Protein AF-0000000076363589 (afdb_homodimer)

Structure (mmCIF, N/CA/C/O backbone):
data_AF-0000000076363589-model_v1
#
loop_
_entity.id
_entity.type
_entity.pdbx_description
1 polymer 'Ig-like domain-containing protein'
#
loop_
_atom_site.group_PDB
_atom_site.id
_atom_site.type_symbol
_atom_site.label_atom_id
_atom_site.label_alt_id
_atom_site.label_comp_id
_atom_site.label_asym_id
_atom_site.label_entity_id
_atom_site.label_seq_id
_atom_site.pdbx_PDB_ins_code
_atom_site.Cartn_x
_atom_site.Cartn_y
_atom_site.Cartn_z
_atom_site.occupancy
_atom_site.B_iso_or_equiv
_atom_site.auth_seq_id
_atom_site.auth_comp_id
_atom_site.auth_asym_id
_atom_site.auth_atom_id
_atom_site.pdbx_PDB_model_num
ATOM 1 N N . MET A 1 1 ? 26.172 6.508 -44.344 1 27.98 1 MET A N 1
ATOM 2 C CA . MET A 1 1 ? 25.562 7.492 -43.469 1 27.98 1 MET A CA 1
ATOM 3 C C . MET A 1 1 ? 24.688 6.812 -42.438 1 27.98 1 MET A C 1
ATOM 5 O O . MET A 1 1 ? 23.641 6.242 -42.75 1 27.98 1 MET A O 1
ATOM 9 N N . THR A 1 2 ? 25.281 6.113 -41.375 1 30.86 2 THR A N 1
ATOM 10 C CA . THR A 1 2 ? 24.922 5.164 -40.344 1 30.86 2 THR A CA 1
ATOM 11 C C . THR A 1 2 ? 23.984 5.809 -39.312 1 30.86 2 THR A C 1
ATOM 13 O O . THR A 1 2 ? 24.344 6.801 -38.688 1 30.86 2 THR A O 1
ATOM 16 N N . ASN A 1 3 ? 22.656 5.848 -39.625 1 29.89 3 ASN A N 1
ATOM 17 C CA . ASN A 1 3 ? 21.609 6.398 -38.75 1 29.89 3 ASN A CA 1
ATOM 18 C C . ASN A 1 3 ? 21.656 5.785 -37.375 1 29.89 3 ASN A C 1
ATOM 20 O O . ASN A 1 3 ? 21.422 4.586 -37.219 1 29.89 3 ASN A O 1
ATOM 24 N N . LEU A 1 4 ? 22.516 6.312 -36.469 1 28.61 4 LEU A N 1
ATOM 25 C CA . LEU A 1 4 ? 22.641 6.043 -35.031 1 28.61 4 LEU A CA 1
ATOM 26 C C . LEU A 1 4 ? 21.297 6.188 -34.312 1 28.61 4 LEU A C 1
ATOM 28 O O . LEU A 1 4 ? 20.75 7.293 -34.25 1 28.61 4 LEU A O 1
ATOM 32 N N . LEU A 1 5 ? 20.375 5.246 -34.562 1 27 5 LEU A N 1
ATOM 33 C CA . LEU A 1 5 ? 19.125 5.168 -33.844 1 27 5 LEU A CA 1
ATOM 34 C C . LEU A 1 5 ? 19.344 5.305 -32.344 1 27 5 LEU A C 1
ATOM 36 O O . LEU A 1 5 ? 20.016 4.469 -31.719 1 27 5 LEU A O 1
ATOM 40 N N . LEU A 1 6 ? 19.469 6.543 -31.828 1 27.3 6 LEU A N 1
ATOM 41 C CA . LEU A 1 6 ? 19.453 6.93 -30.422 1 27.3 6 LEU A CA 1
ATOM 42 C C . LEU A 1 6 ? 18.266 6.309 -29.703 1 27.3 6 LEU A C 1
ATOM 44 O O . LEU A 1 6 ? 17.125 6.645 -29.984 1 27.3 6 LEU A O 1
ATOM 48 N N . PHE A 1 7 ? 18.281 5.02 -29.438 1 26.47 7 PHE A N 1
ATOM 49 C CA . PHE A 1 7 ? 17.344 4.352 -28.547 1 26.47 7 PHE A CA 1
ATOM 50 C C . PHE A 1 7 ? 17.188 5.137 -27.25 1 26.47 7 PHE A C 1
ATOM 52 O O . PHE A 1 7 ? 18.094 5.141 -26.406 1 26.47 7 PHE A O 1
ATOM 59 N N . LEU A 1 8 ? 16.562 6.301 -27.266 1 23.86 8 LEU A N 1
ATOM 60 C CA . LEU A 1 8 ? 16.172 7.016 -26.062 1 23.86 8 LEU A CA 1
ATOM 61 C C . LEU A 1 8 ? 15.344 6.125 -25.141 1 23.86 8 LEU A C 1
ATOM 63 O O . LEU A 1 8 ? 14.242 5.715 -25.516 1 23.86 8 LEU A O 1
ATOM 67 N N . VAL A 1 9 ? 16.016 5.188 -24.484 1 28.61 9 VAL A N 1
ATOM 68 C CA . VAL A 1 9 ? 15.43 4.461 -23.359 1 28.61 9 VAL A CA 1
ATOM 69 C C . VAL A 1 9 ? 14.711 5.438 -22.438 1 28.61 9 VAL A C 1
ATOM 71 O O . VAL A 1 9 ? 15.344 6.309 -21.828 1 28.61 9 VAL A O 1
ATOM 74 N N . LEU A 1 10 ? 13.562 5.902 -22.844 1 27.19 10 LEU A N 1
ATOM 75 C CA . LEU A 1 10 ? 12.656 6.594 -21.922 1 27.19 10 LEU A CA 1
ATOM 76 C C . LEU A 1 10 ? 12.516 5.82 -20.609 1 27.19 10 LEU A C 1
ATOM 78 O O . LEU A 1 10 ? 11.938 4.734 -20.594 1 27.19 10 LEU A O 1
ATOM 82 N N . GLU A 1 11 ? 13.555 5.781 -19.797 1 32.75 11 GLU A N 1
ATOM 83 C CA . GLU A 1 11 ? 13.383 5.48 -18.375 1 32.75 11 GLU A CA 1
ATOM 84 C C . GLU A 1 11 ? 12.102 6.098 -17.828 1 32.75 11 GLU A C 1
ATOM 86 O O . GLU A 1 11 ? 12.039 7.309 -17.594 1 32.75 11 GLU A O 1
ATOM 91 N N . GLY A 1 12 ? 11.031 5.887 -18.453 1 31.19 12 GLY A N 1
ATOM 92 C CA . GLY A 1 12 ? 9.805 6.375 -17.828 1 31.19 12 GLY A CA 1
ATOM 93 C C . GLY A 1 12 ? 9.812 6.242 -16.312 1 31.19 12 GLY A C 1
ATOM 94 O O . GLY A 1 12 ? 10.125 5.176 -15.781 1 31.19 12 GLY A O 1
ATOM 95 N N . LEU A 1 13 ? 10.023 7.301 -15.523 1 31.73 13 LEU A N 1
ATOM 96 C CA . LEU A 1 13 ? 9.93 7.785 -14.148 1 31.73 13 LEU A CA 1
ATOM 97 C C . LEU A 1 13 ? 8.719 7.176 -13.445 1 31.73 13 LEU A C 1
ATOM 99 O O . LEU A 1 13 ? 8.508 7.418 -12.25 1 31.73 13 LEU A O 1
ATOM 103 N N . LEU A 1 14 ? 7.641 6.953 -14.141 1 33.62 14 LEU A N 1
ATOM 104 C CA . LEU A 1 14 ? 6.453 6.785 -13.312 1 33.62 14 LEU A CA 1
ATOM 105 C C . LEU A 1 14 ? 6.637 5.629 -12.328 1 33.62 14 LEU A C 1
ATOM 107 O O . LEU A 1 14 ? 5.695 5.258 -11.625 1 33.62 14 LEU A O 1
ATOM 111 N N . LEU A 1 15 ? 7.41 4.609 -12.773 1 38.38 15 LEU A N 1
ATOM 112 C CA . LEU A 1 15 ? 7.238 3.441 -11.922 1 38.38 15 LEU A CA 1
ATOM 113 C C . LEU A 1 15 ? 7.723 3.727 -10.5 1 38.38 15 LEU A C 1
ATOM 115 O O . LEU A 1 15 ? 8.875 3.436 -10.164 1 38.38 15 LEU A O 1
ATOM 119 N N . GLY A 1 16 ? 7.875 4.898 -10.156 1 40.22 16 GLY A N 1
ATOM 120 C CA . GLY A 1 16 ? 8.391 5.371 -8.883 1 40.22 16 GLY A CA 1
ATOM 121 C C . GLY A 1 16 ? 7.969 4.508 -7.707 1 40.22 16 GLY A C 1
ATOM 122 O O . GLY A 1 16 ? 8.695 4.402 -6.719 1 40.22 16 GLY A O 1
ATOM 123 N N . VAL A 1 17 ? 6.652 4.438 -7.504 1 43.72 17 VAL A N 1
ATOM 124 C CA . VAL A 1 17 ? 6.238 4.098 -6.145 1 43.72 17 VAL A CA 1
ATOM 125 C C . VAL A 1 17 ? 6.82 2.74 -5.754 1 43.72 17 VAL A C 1
ATOM 127 O O . VAL A 1 17 ? 7.176 2.523 -4.594 1 43.72 17 VAL A O 1
ATOM 130 N N . TRP A 1 18 ? 6.668 1.76 -6.668 1 45.75 18 TRP A N 1
ATOM 131 C CA . TRP A 1 18 ? 7.016 0.442 -6.145 1 45.75 18 TRP A CA 1
ATOM 132 C C . TRP A 1 18 ? 8.531 0.267 -6.074 1 45.75 18 TRP A C 1
ATOM 134 O O . TRP A 1 18 ? 9.133 -0.324 -6.973 1 45.75 18 TRP A O 1
ATOM 144 N N . ASN A 1 19 ? 9.258 1.376 -5.945 1 48.28 19 ASN A N 1
ATOM 145 C CA . ASN A 1 19 ? 10.711 1.211 -5.859 1 48.28 19 ASN A CA 1
ATOM 146 C C . ASN A 1 19 ? 11.102 0.369 -4.648 1 48.28 19 ASN A C 1
ATOM 148 O O . ASN A 1 19 ? 11.906 0.805 -3.82 1 48.28 19 ASN A O 1
ATOM 152 N N . SER A 1 20 ? 10.219 -0.489 -4.133 1 52.62 20 SER A N 1
ATOM 153 C CA . SER A 1 20 ? 10.711 -1.22 -2.969 1 52.62 20 SER A CA 1
ATOM 154 C C . SER A 1 20 ? 11.727 -2.283 -3.371 1 52.62 20 SER A C 1
ATOM 156 O O . SER A 1 20 ? 11.562 -2.949 -4.395 1 52.62 20 SER A O 1
ATOM 158 N N . VAL A 1 21 ? 12.984 -2.055 -3.057 1 57.34 21 VAL A N 1
ATOM 159 C CA . VAL A 1 21 ? 13.953 -3.145 -3.047 1 57.34 21 VAL A CA 1
ATOM 160 C C . VAL A 1 21 ? 13.328 -4.391 -2.428 1 57.34 21 VAL A C 1
ATOM 162 O O . VAL A 1 21 ? 12.977 -4.395 -1.246 1 57.34 21 VAL A O 1
ATOM 165 N N . ALA A 1 22 ? 13.031 -5.332 -3.328 1 66.31 22 ALA A N 1
ATOM 166 C CA . ALA A 1 22 ? 12.492 -6.609 -2.861 1 66.31 22 ALA A CA 1
ATOM 167 C C . ALA A 1 22 ? 13.523 -7.359 -2.021 1 66.31 22 ALA A C 1
ATOM 169 O O . ALA A 1 22 ? 14.719 -7.312 -2.305 1 66.31 22 ALA A O 1
ATOM 170 N N . GLN A 1 23 ? 13.07 -7.996 -1.011 1 73.5 23 GLN A N 1
ATOM 171 C CA . GLN A 1 23 ? 13.922 -8.797 -0.133 1 73.5 23 GLN A CA 1
ATOM 172 C C . GLN A 1 23 ? 14.344 -10.094 -0.812 1 73.5 23 GLN A C 1
ATOM 174 O O . GLN A 1 23 ? 15.375 -10.68 -0.459 1 73.5 23 GLN A O 1
ATOM 179 N N . SER A 1 24 ? 13.555 -10.648 -1.7 1 79.06 24 SER A N 1
ATOM 180 C CA . SER A 1 24 ? 13.906 -11.883 -2.396 1 79.06 24 SER A CA 1
ATOM 181 C C . SER A 1 24 ? 13.367 -11.883 -3.822 1 79.06 24 SER A C 1
ATOM 183 O O . SER A 1 24 ? 12.383 -11.203 -4.121 1 79.06 24 SER A O 1
ATOM 185 N N . GLU A 1 25 ? 14.18 -12.633 -4.652 1 85.62 25 GLU A N 1
ATOM 186 C CA . GLU A 1 25 ? 13.781 -12.781 -6.051 1 85.62 25 GLU A CA 1
ATOM 187 C C . GLU A 1 25 ? 13.852 -14.242 -6.488 1 85.62 25 GLU A C 1
ATOM 189 O O . GLU A 1 25 ? 14.781 -14.961 -6.121 1 85.62 25 GLU A O 1
ATOM 194 N N . THR A 1 26 ? 12.844 -14.742 -7.082 1 91.94 26 THR A N 1
ATOM 195 C CA . THR A 1 26 ? 12.812 -16.078 -7.66 1 91.94 26 THR A CA 1
ATOM 196 C C . THR A 1 26 ? 12.297 -16.047 -9.094 1 91.94 26 THR A C 1
ATOM 198 O O . THR A 1 26 ? 11.82 -15 -9.562 1 91.94 26 THR A O 1
ATOM 201 N N . SER A 1 27 ? 12.57 -17.078 -9.875 1 95.25 27 SER A N 1
ATOM 202 C CA . SER A 1 27 ? 12.062 -17.219 -11.234 1 95.25 27 SER A CA 1
ATOM 203 C C . SER A 1 27 ? 11.492 -18.609 -11.469 1 95.25 27 SER A C 1
ATOM 205 O O . SER A 1 27 ? 12.023 -19.594 -10.953 1 95.25 27 SER A O 1
ATOM 207 N N . VAL A 1 28 ? 10.422 -18.688 -12.203 1 96.56 28 VAL A N 1
ATOM 208 C CA . VAL A 1 28 ? 9.758 -19.938 -12.531 1 96.56 28 VAL A CA 1
ATOM 209 C C . VAL A 1 28 ? 9.359 -19.938 -14.008 1 96.56 28 VAL A C 1
ATOM 211 O O . VAL A 1 28 ? 8.914 -18.922 -14.531 1 96.56 28 VAL A O 1
ATOM 214 N N . THR A 1 29 ? 9.555 -21 -14.727 1 96.44 29 THR A N 1
ATOM 215 C CA . THR A 1 29 ? 9.102 -21.188 -16.094 1 96.44 29 THR A CA 1
ATOM 216 C C . THR A 1 29 ? 8.039 -22.281 -16.172 1 96.44 29 THR A C 1
ATOM 218 O O . THR A 1 29 ? 8.211 -23.359 -15.625 1 96.44 29 THR A O 1
ATOM 221 N N . MET A 1 30 ? 6.949 -21.953 -16.859 1 96.81 30 MET A N 1
ATOM 222 C CA . MET A 1 30 ? 5.824 -22.875 -16.969 1 96.81 30 MET A CA 1
ATOM 223 C C . MET A 1 30 ? 5.309 -22.922 -18.406 1 96.81 30 MET A C 1
ATOM 225 O O . MET A 1 30 ? 5.68 -22.094 -19.234 1 96.81 30 MET A O 1
ATOM 229 N N . THR A 1 31 ? 4.41 -23.938 -18.656 1 95.5 31 THR A N 1
ATOM 230 C CA . THR A 1 31 ? 3.77 -24.078 -19.969 1 95.5 31 THR A CA 1
ATOM 231 C C . THR A 1 31 ? 2.332 -23.562 -19.922 1 95.5 31 THR A C 1
ATOM 233 O O . THR A 1 31 ? 1.629 -23.766 -18.922 1 95.5 31 THR A O 1
ATOM 236 N N . GLU A 1 32 ? 1.925 -22.969 -21.062 1 95.44 32 GLU A N 1
ATOM 237 C CA . GLU A 1 32 ? 0.545 -22.5 -21.172 1 95.44 32 GLU A CA 1
ATOM 238 C C . GLU A 1 32 ? -0.44 -23.625 -20.828 1 95.44 32 GLU A C 1
ATOM 240 O O . GLU A 1 32 ? -0.176 -24.797 -21.109 1 95.44 32 GLU A O 1
ATOM 245 N N . GLY A 1 33 ? -1.565 -23.234 -20.219 1 96 33 GLY A N 1
ATOM 246 C CA . GLY A 1 33 ? -2.604 -24.188 -19.875 1 96 33 GLY A CA 1
ATOM 247 C C . GLY A 1 33 ? -2.389 -24.844 -18.516 1 96 33 GLY A C 1
ATOM 248 O O . GLY A 1 33 ? -3.311 -25.438 -17.953 1 96 33 GLY A O 1
ATOM 249 N N . GLY A 1 34 ? -1.241 -24.766 -17.938 1 96.25 34 GLY A N 1
ATOM 250 C CA . GLY A 1 34 ? -0.921 -25.344 -16.641 1 96.25 34 GLY A CA 1
ATOM 251 C C . GLY A 1 34 ? -1.367 -24.484 -15.477 1 96.25 34 GLY A C 1
ATOM 252 O O . GLY A 1 34 ? -2.254 -23.641 -15.625 1 96.25 34 GLY A O 1
ATOM 253 N N . GLU A 1 35 ? -0.8 -24.875 -14.281 1 98.12 35 GLU A N 1
ATOM 254 C CA . GLU A 1 35 ? -1.062 -24.156 -13.039 1 98.12 35 GLU A CA 1
ATOM 255 C C . GLU A 1 35 ? 0.231 -23.891 -12.281 1 98.12 35 GLU A C 1
ATOM 257 O O . GLU A 1 35 ? 1.129 -24.719 -12.242 1 98.12 35 GLU A O 1
ATOM 262 N N . VAL A 1 36 ? 0.325 -22.734 -11.703 1 98.31 36 VAL A N 1
ATOM 263 C CA . VAL A 1 36 ? 1.507 -22.391 -10.922 1 98.31 36 VAL A CA 1
ATOM 264 C C . VAL A 1 36 ? 1.082 -21.812 -9.57 1 98.31 36 VAL A C 1
ATOM 266 O O . VAL A 1 36 ? 0.013 -21.203 -9.461 1 98.31 36 VAL A O 1
ATOM 269 N N . THR A 1 37 ? 1.873 -22.078 -8.547 1 98.31 37 THR A N 1
ATOM 270 C CA . THR A 1 37 ? 1.735 -21.438 -7.242 1 98.31 37 THR A CA 1
ATOM 271 C C . THR A 1 37 ? 3.004 -20.672 -6.887 1 98.31 37 THR A C 1
ATOM 273 O O . THR A 1 37 ? 4.09 -21.25 -6.824 1 98.31 37 THR A O 1
ATOM 276 N N . LEU A 1 38 ? 2.842 -19.359 -6.703 1 97.75 38 LEU A N 1
ATOM 277 C CA . LEU A 1 38 ? 3.932 -18.484 -6.277 1 97.75 38 LEU A CA 1
ATOM 278 C C . LEU A 1 38 ? 3.914 -18.281 -4.766 1 97.75 38 LEU A C 1
ATOM 280 O O . LEU A 1 38 ? 2.846 -18.125 -4.172 1 97.75 38 LEU A O 1
ATOM 284 N N . HIS A 1 39 ? 5.102 -18.266 -4.176 1 96.19 39 HIS A N 1
ATOM 285 C CA . HIS A 1 39 ? 5.207 -18.188 -2.725 1 96.19 39 HIS A CA 1
ATOM 286 C C . HIS A 1 39 ? 5.867 -16.875 -2.295 1 96.19 39 HIS A C 1
ATOM 288 O O . HIS A 1 39 ? 6.797 -16.406 -2.955 1 96.19 39 HIS A O 1
ATOM 294 N N . SER A 1 40 ? 5.398 -16.375 -1.221 1 95.12 40 SER A N 1
ATOM 295 C CA . SER A 1 40 ? 5.945 -15.172 -0.599 1 95.12 40 SER A CA 1
ATOM 296 C C . SER A 1 40 ? 6.074 -15.336 0.911 1 95.12 40 SER A C 1
ATOM 298 O O . SER A 1 40 ? 5.078 -15.531 1.607 1 95.12 40 SER A O 1
ATOM 300 N N . ASN A 1 41 ? 7.312 -15.258 1.337 1 92.94 41 ASN A N 1
ATOM 301 C CA . ASN A 1 41 ? 7.582 -15.211 2.77 1 92.94 41 ASN A CA 1
ATOM 302 C C . ASN A 1 41 ? 7.961 -13.805 3.223 1 92.94 41 ASN A C 1
ATOM 304 O O . ASN A 1 41 ? 8.664 -13.086 2.514 1 92.94 41 ASN A O 1
ATOM 308 N N . TYR A 1 42 ? 7.477 -13.461 4.395 1 89.94 42 TYR A N 1
ATOM 309 C CA . TYR A 1 42 ? 7.723 -12.109 4.883 1 89.94 42 TYR A CA 1
ATOM 310 C C . TYR A 1 42 ? 7.945 -12.109 6.391 1 89.94 42 TYR A C 1
ATOM 312 O O . TYR A 1 42 ? 7.727 -13.125 7.059 1 89.94 42 TYR A O 1
ATOM 320 N N . SER A 1 43 ? 8.469 -10.977 6.844 1 88.5 43 SER A N 1
ATOM 321 C CA . SER A 1 43 ? 8.641 -10.734 8.273 1 88.5 43 SER A CA 1
ATOM 322 C C . SER A 1 43 ? 7.988 -9.414 8.688 1 88.5 43 SER A C 1
ATOM 324 O O . SER A 1 43 ? 8.094 -8.414 7.98 1 88.5 43 SER A O 1
ATOM 326 N N . THR A 1 44 ? 7.18 -9.508 9.781 1 87.19 44 THR A N 1
ATOM 327 C CA . THR A 1 44 ? 6.559 -8.289 10.281 1 87.19 44 THR A CA 1
ATOM 328 C C . THR A 1 44 ? 6.254 -8.414 11.773 1 87.19 44 THR A C 1
ATOM 330 O O . THR A 1 44 ? 6.039 -9.516 12.281 1 87.19 44 THR A O 1
ATOM 333 N N . SER A 1 45 ? 6.312 -7.273 12.438 1 86.19 45 SER A N 1
ATOM 334 C CA . SER A 1 45 ? 5.883 -7.203 13.828 1 86.19 45 SER A CA 1
ATOM 335 C C . SER A 1 45 ? 4.453 -6.684 13.945 1 86.19 45 SER A C 1
ATOM 337 O O . SER A 1 45 ? 3.906 -6.59 15.047 1 86.19 45 SER A O 1
ATOM 339 N N . LEU A 1 46 ? 3.826 -6.41 12.844 1 84.81 46 LEU A N 1
ATOM 340 C CA . LEU A 1 46 ? 2.479 -5.855 12.82 1 84.81 46 LEU A CA 1
ATOM 341 C C . LEU A 1 46 ? 1.438 -6.941 13.062 1 84.81 46 LEU A C 1
ATOM 343 O O . LEU A 1 46 ? 1.577 -8.062 12.57 1 84.81 46 LEU A O 1
ATOM 347 N N . SER A 1 47 ? 0.415 -6.551 13.805 1 85.81 47 SER A N 1
ATOM 348 C CA . SER A 1 47 ? -0.655 -7.5 14.094 1 85.81 47 SER A CA 1
ATOM 349 C C . SER A 1 47 ? -1.733 -7.461 13.016 1 85.81 47 SER A C 1
ATOM 351 O O . SER A 1 47 ? -2.463 -8.438 12.82 1 85.81 47 SER A O 1
ATOM 353 N N . SER A 1 48 ? -1.855 -6.336 12.414 1 90.06 48 SER A N 1
ATOM 354 C CA . SER A 1 48 ? -2.842 -6.16 11.359 1 90.06 48 SER A CA 1
ATOM 355 C C . SER A 1 48 ? -2.191 -5.637 10.078 1 90.06 48 SER A C 1
ATOM 357 O O . SER A 1 48 ? -1.538 -4.594 10.094 1 90.06 48 SER A O 1
ATOM 359 N N . TYR A 1 49 ? -2.354 -6.379 9.031 1 92.12 49 TYR A N 1
ATOM 360 C CA . TYR A 1 49 ? -1.765 -6.023 7.742 1 92.12 49 TYR A CA 1
ATOM 361 C C . TYR A 1 49 ? -2.467 -6.754 6.602 1 92.12 49 TYR A C 1
ATOM 363 O O . TYR A 1 49 ? -3.277 -7.652 6.836 1 92.12 49 TYR A O 1
ATOM 371 N N . CYS A 1 50 ? -2.158 -6.246 5.434 1 94.12 50 CYS A N 1
ATOM 372 C CA . CYS A 1 50 ? -2.635 -6.902 4.219 1 94.12 50 CYS A CA 1
ATOM 373 C C . CYS A 1 50 ? -1.47 -7.285 3.314 1 94.12 50 CYS A C 1
ATOM 375 O O . CYS A 1 50 ? -0.488 -6.547 3.213 1 94.12 50 CYS A O 1
ATOM 377 N N . LEU A 1 51 ? -1.683 -8.43 2.689 1 94.75 51 LEU A N 1
ATOM 378 C CA . LEU A 1 51 ? -0.761 -8.797 1.62 1 94.75 51 LEU A CA 1
ATOM 379 C C . LEU A 1 51 ? -1.39 -8.555 0.252 1 94.75 51 LEU A C 1
ATOM 381 O O . LEU A 1 51 ? -2.553 -8.891 0.028 1 94.75 51 LEU A O 1
ATOM 385 N N . ASN A 1 52 ? -0.596 -7.934 -0.594 1 94.88 52 ASN A N 1
ATOM 386 C CA . ASN A 1 52 ? -1.034 -7.586 -1.942 1 94.88 52 ASN A CA 1
ATOM 387 C C . ASN A 1 52 ? -0.161 -8.25 -3.002 1 94.88 52 ASN A C 1
ATOM 389 O O . ASN A 1 52 ? 1.065 -8.266 -2.883 1 94.88 52 ASN A O 1
ATOM 393 N N . TRP A 1 53 ? -0.861 -8.734 -4.051 1 96.88 53 TRP A N 1
ATOM 394 C CA . TRP A 1 53 ? -0.157 -9.242 -5.227 1 96.88 53 TRP A CA 1
ATOM 395 C C . TRP A 1 53 ? -0.377 -8.328 -6.43 1 96.88 53 TRP A C 1
ATOM 397 O O . TRP A 1 53 ? -1.503 -7.902 -6.691 1 96.88 53 TRP A O 1
ATOM 407 N N . TYR A 1 54 ? 0.739 -8.102 -7.082 1 96.12 54 TYR A N 1
ATOM 408 C CA . TYR A 1 54 ? 0.758 -7.316 -8.312 1 96.12 54 TYR A CA 1
ATOM 409 C C . TYR A 1 54 ? 1.503 -8.062 -9.414 1 96.12 54 TYR A C 1
ATOM 411 O O . TYR A 1 54 ? 2.322 -8.938 -9.141 1 96.12 54 TYR A O 1
ATOM 419 N N . ARG A 1 55 ? 1.179 -7.645 -10.602 1 96.81 55 ARG A N 1
ATOM 420 C CA . ARG A 1 55 ? 2.008 -8.102 -11.711 1 96.81 55 ARG A CA 1
ATOM 421 C C . ARG A 1 55 ? 2.445 -6.93 -12.586 1 96.81 55 ARG A C 1
ATOM 423 O O . ARG A 1 55 ? 1.711 -5.953 -12.734 1 96.81 55 ARG A O 1
ATOM 430 N N . GLN A 1 56 ? 3.643 -7.176 -13.078 1 93.44 56 GLN A N 1
ATOM 431 C CA . GLN A 1 56 ? 4.234 -6.148 -13.922 1 93.44 56 GLN A CA 1
ATOM 432 C C . GLN A 1 56 ? 4.734 -6.742 -15.242 1 93.44 56 GLN A C 1
ATOM 434 O O . GLN A 1 56 ? 5.734 -7.461 -15.258 1 93.44 56 GLN A O 1
ATOM 439 N N . ARG A 1 57 ? 3.971 -6.316 -16.266 1 94.31 57 ARG A N 1
ATOM 440 C CA . ARG A 1 57 ? 4.426 -6.68 -17.609 1 94.31 57 ARG A CA 1
ATOM 441 C C . ARG A 1 57 ? 5.445 -5.676 -18.125 1 94.31 57 ARG A C 1
ATOM 443 O O . ARG A 1 57 ? 5.504 -4.539 -17.656 1 94.31 57 ARG A O 1
ATOM 450 N N . PRO A 1 58 ? 6.23 -6.164 -19.109 1 89.94 58 PRO A N 1
ATOM 451 C CA . PRO A 1 58 ? 7.254 -5.254 -19.641 1 89.94 58 PRO A CA 1
ATOM 452 C C . PRO A 1 58 ? 6.664 -3.941 -20.156 1 89.94 58 PRO A C 1
ATOM 454 O O . PRO A 1 58 ? 5.672 -3.949 -20.875 1 89.94 58 PRO A O 1
ATOM 457 N N . GLU A 1 59 ? 7.23 -2.805 -19.625 1 88.06 59 GLU A N 1
ATOM 458 C CA . GLU A 1 59 ? 6.926 -1.453 -20.094 1 88.06 59 GLU A CA 1
ATOM 459 C C . GLU A 1 59 ? 5.527 -1.023 -19.656 1 88.06 59 GLU A C 1
ATOM 461 O O . GLU A 1 59 ? 4.922 -0.151 -20.281 1 88.06 59 GLU A O 1
ATOM 466 N N . LYS A 1 60 ? 4.941 -1.672 -18.719 1 89.06 60 LYS A N 1
ATOM 467 C CA . LYS A 1 60 ? 3.639 -1.303 -18.172 1 89.06 60 LYS A CA 1
ATOM 468 C C . LYS A 1 60 ? 3.729 -1.016 -16.672 1 89.06 60 LYS A C 1
ATOM 470 O O . LYS A 1 60 ? 4.723 -1.354 -16.031 1 89.06 60 LYS A O 1
ATOM 475 N N . GLN A 1 61 ? 2.754 -0.279 -16.25 1 86.56 61 GLN A N 1
ATOM 476 C CA . GLN A 1 61 ? 2.656 -0.062 -14.812 1 86.56 61 GLN A CA 1
ATOM 477 C C . GLN A 1 61 ? 2.223 -1.336 -14.094 1 86.56 61 GLN A C 1
ATOM 479 O O . GLN A 1 61 ? 1.54 -2.182 -14.672 1 86.56 61 GLN A O 1
ATOM 484 N N . PRO A 1 62 ? 2.641 -1.418 -12.844 1 90.31 62 PRO A N 1
ATOM 485 C CA . PRO A 1 62 ? 2.162 -2.568 -12.078 1 90.31 62 PRO A CA 1
ATOM 486 C C . PRO A 1 62 ? 0.639 -2.652 -12.023 1 90.31 62 PRO A C 1
ATOM 488 O O . PRO A 1 62 ? -0.037 -1.626 -11.93 1 90.31 62 PRO A O 1
ATOM 491 N N . GLU A 1 63 ? 0.212 -3.838 -12.164 1 94 63 GLU A N 1
ATOM 492 C CA . GLU A 1 63 ? -1.222 -4.105 -12.109 1 94 63 GLU A CA 1
ATOM 493 C C . GLU A 1 63 ? -1.594 -4.844 -10.828 1 94 63 GLU A C 1
ATOM 495 O O . GLU A 1 63 ? -1.004 -5.879 -10.508 1 94 63 GLU A O 1
ATOM 500 N N . TYR A 1 64 ? -2.541 -4.242 -10.156 1 93.06 64 TYR A N 1
ATOM 501 C CA . TYR A 1 64 ? -3.082 -4.875 -8.961 1 93.06 64 TYR A CA 1
ATOM 502 C C . TYR A 1 64 ? -3.857 -6.137 -9.312 1 93.06 64 TYR A C 1
ATOM 504 O O . TYR A 1 64 ? -4.672 -6.133 -10.234 1 93.06 64 TYR A O 1
ATOM 512 N N . ILE A 1 65 ? -3.572 -7.211 -8.555 1 97.56 65 ILE A N 1
ATOM 513 C CA . ILE A 1 65 ? -4.27 -8.469 -8.773 1 97.56 65 ILE A CA 1
ATOM 514 C C . ILE A 1 65 ? -5.285 -8.703 -7.656 1 97.56 65 ILE A C 1
ATOM 516 O O . ILE A 1 65 ? -6.496 -8.648 -7.887 1 97.56 65 ILE A O 1
ATOM 520 N N . LEU A 1 66 ? -4.773 -8.906 -6.438 1 97.25 66 LEU A N 1
ATOM 521 C CA . LEU A 1 66 ? -5.633 -9.195 -5.293 1 97.25 66 LEU A CA 1
ATOM 522 C C . LEU A 1 66 ? -4.941 -8.828 -3.984 1 97.25 66 LEU A C 1
ATOM 524 O O . LEU A 1 66 ? -3.74 -8.547 -3.969 1 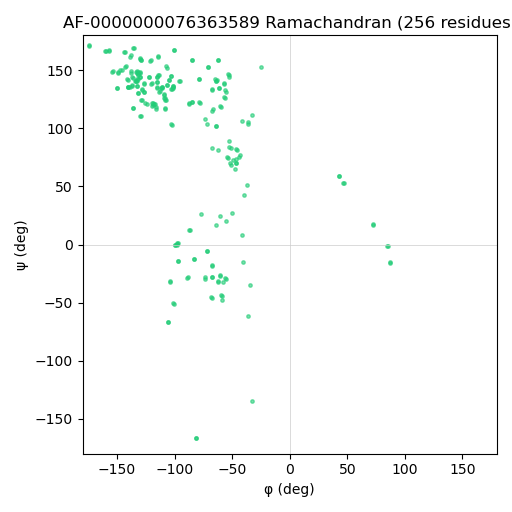97.25 66 LEU A O 1
ATOM 528 N N . GLN A 1 67 ? -5.738 -8.82 -2.969 1 95.44 67 GLN A N 1
ATOM 529 C CA . GLN A 1 67 ? -5.273 -8.531 -1.615 1 95.44 67 GLN A CA 1
ATOM 530 C C . GLN A 1 67 ? -5.977 -9.422 -0.593 1 95.44 67 GLN A C 1
ATOM 532 O O . GLN A 1 67 ? -7.156 -9.742 -0.748 1 95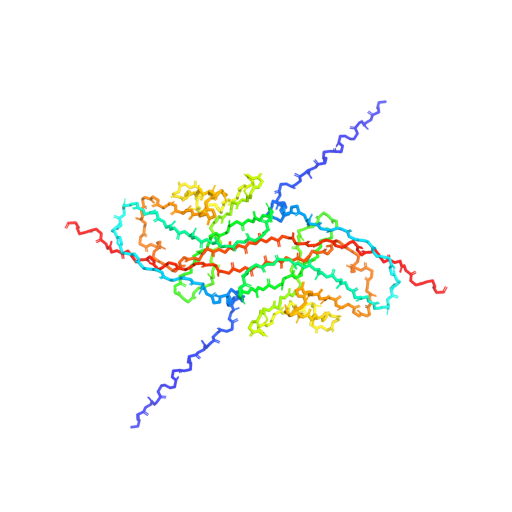.44 67 GLN A O 1
ATOM 537 N N . ARG A 1 68 ? -5.27 -9.844 0.398 1 95.56 68 ARG A N 1
ATOM 538 C CA . ARG A 1 68 ? -5.805 -10.539 1.563 1 95.56 68 ARG A CA 1
ATOM 539 C C . ARG A 1 68 ? -5.25 -9.953 2.855 1 95.56 68 ARG A C 1
ATOM 541 O O . ARG A 1 68 ? -4.047 -9.711 2.969 1 95.56 68 ARG A O 1
ATOM 548 N N . CYS A 1 69 ? -6.156 -9.766 3.846 1 93.94 69 CYS A N 1
ATOM 549 C CA . CYS A 1 69 ? -5.746 -9.148 5.102 1 93.94 69 CYS A CA 1
ATOM 550 C C . CYS A 1 69 ? -5.859 -10.133 6.258 1 93.94 69 CYS A C 1
ATOM 552 O O . CYS A 1 69 ? -6.516 -11.172 6.137 1 93.94 69 CYS A O 1
ATOM 554 N N . THR A 1 70 ? -5.148 -9.773 7.352 1 92.75 70 THR A N 1
ATOM 555 C CA . THR A 1 70 ? -5.156 -10.617 8.547 1 92.75 70 THR A CA 1
ATOM 556 C C . THR A 1 70 ? -6.566 -10.75 9.109 1 92.75 70 THR A C 1
ATOM 558 O O . THR A 1 70 ? -6.891 -11.742 9.758 1 92.75 70 THR A O 1
ATOM 561 N N . ASN A 1 71 ? -7.445 -9.734 8.852 1 87.5 71 ASN A N 1
ATOM 562 C CA . ASN A 1 71 ? -8.82 -9.789 9.344 1 87.5 71 ASN A CA 1
ATOM 563 C C . ASN A 1 71 ? -9.734 -10.516 8.367 1 87.5 71 ASN A C 1
ATOM 565 O O . ASN A 1 71 ? -10.945 -10.281 8.352 1 87.5 71 ASN A O 1
ATOM 569 N N . THR A 1 72 ? -9.312 -11.188 7.398 1 85.06 72 THR A N 1
ATOM 570 C CA . THR A 1 72 ? -10 -12.062 6.457 1 85.06 72 THR A CA 1
ATOM 571 C C . THR A 1 72 ? -10.57 -11.258 5.293 1 85.06 72 THR A C 1
ATOM 573 O O . THR A 1 72 ? -11.188 -11.82 4.383 1 85.06 72 THR A O 1
ATOM 576 N N . TYR A 1 73 ? -10.352 -10.023 5.41 1 88.75 73 TYR A N 1
ATOM 577 C CA . TYR A 1 73 ? -10.758 -9.227 4.258 1 88.75 73 TYR A CA 1
ATOM 578 C C . TYR A 1 73 ? -9.992 -9.641 3.008 1 88.75 73 TYR A C 1
ATOM 580 O O . TYR A 1 73 ? -8.789 -9.898 3.066 1 88.75 73 TYR A O 1
ATOM 588 N N . GLU A 1 74 ? -10.812 -9.781 1.894 1 92.5 74 GLU A N 1
ATOM 589 C CA . GLU A 1 74 ? -10.195 -10.094 0.608 1 92.5 74 GLU A CA 1
ATOM 590 C C . GLU A 1 74 ? -10.812 -9.266 -0.516 1 92.5 74 GLU A C 1
ATOM 592 O O . GLU A 1 74 ? -12.008 -8.969 -0.49 1 92.5 74 GLU A O 1
ATOM 597 N N . HIS A 1 75 ? -9.969 -8.891 -1.438 1 93.75 75 HIS A N 1
ATOM 598 C CA . HIS A 1 75 ? -10.406 -8.219 -2.652 1 93.75 75 HIS A CA 1
ATOM 599 C C . HIS A 1 75 ? -9.625 -8.703 -3.869 1 93.75 75 HIS A C 1
ATOM 601 O O . HIS A 1 75 ? -8.406 -8.898 -3.793 1 93.75 75 HIS A O 1
ATOM 607 N N . LYS A 1 76 ? -10.375 -8.953 -4.984 1 95.88 76 LYS A N 1
ATOM 608 C CA . LYS A 1 76 ? -9.773 -9.359 -6.254 1 95.88 76 LYS A CA 1
ATOM 609 C C . LYS A 1 76 ? -10.234 -8.445 -7.391 1 95.88 76 LYS A C 1
ATOM 611 O O . LYS A 1 76 ? -11.398 -8.055 -7.449 1 95.88 76 LYS A O 1
ATOM 616 N N . GLU A 1 77 ? -9.273 -8.141 -8.203 1 96.12 77 GLU A N 1
ATOM 617 C CA . GLU A 1 77 ? -9.672 -7.461 -9.438 1 96.12 77 GLU A CA 1
ATOM 618 C C . GLU A 1 77 ? -10.578 -8.344 -10.289 1 96.12 77 GLU A C 1
ATOM 620 O O . GLU A 1 77 ? -10.531 -9.57 -10.18 1 96.12 77 GLU A O 1
ATOM 625 N N . ASN A 1 78 ? -11.336 -7.727 -11.172 1 96.25 78 ASN A N 1
ATOM 626 C CA . ASN A 1 78 ? -12.297 -8.461 -11.984 1 96.25 78 ASN A CA 1
ATOM 627 C C . ASN A 1 78 ? -11.617 -9.539 -12.82 1 96.25 78 ASN A C 1
ATOM 629 O O . ASN A 1 78 ? -12.109 -10.672 -12.898 1 96.25 78 ASN A O 1
ATOM 633 N N . PHE A 1 79 ? -10.523 -9.219 -13.422 1 96.38 79 PHE A N 1
ATOM 634 C CA . PHE A 1 79 ? -9.867 -10.156 -14.328 1 96.38 79 PHE A CA 1
ATOM 635 C C . PHE A 1 79 ? -9.328 -11.359 -13.562 1 96.38 79 PHE A C 1
ATOM 637 O O . PHE A 1 79 ? -9.039 -12.398 -14.156 1 96.38 79 PHE A O 1
ATOM 644 N N . ALA A 1 80 ? -9.18 -11.266 -12.25 1 97.81 80 ALA A N 1
ATOM 645 C CA . ALA A 1 80 ? -8.508 -12.297 -11.453 1 97.81 80 ALA A CA 1
ATOM 646 C C . ALA A 1 80 ? -9.523 -13.203 -10.773 1 97.81 80 ALA A C 1
ATOM 648 O O . ALA A 1 80 ? -9.148 -14.156 -10.086 1 97.81 80 ALA A O 1
ATOM 649 N N . LYS A 1 81 ? -10.773 -12.953 -10.977 1 97.62 81 LYS A N 1
ATOM 650 C CA . LYS A 1 81 ? -11.828 -13.586 -10.195 1 97.62 81 LYS A CA 1
ATOM 651 C C . LYS A 1 81 ? -11.914 -15.086 -10.484 1 97.62 81 LYS A C 1
ATOM 653 O O . LYS A 1 81 ? -12.305 -15.867 -9.625 1 97.62 81 LYS A O 1
ATOM 658 N N . ILE A 1 82 ? -11.523 -15.469 -11.648 1 97.62 82 ILE A N 1
ATOM 659 C CA . ILE A 1 82 ? -11.758 -16.859 -12.039 1 97.62 82 ILE A CA 1
ATOM 660 C C . ILE A 1 82 ? -10.469 -17.656 -11.891 1 97.62 82 ILE A C 1
ATOM 662 O O . ILE A 1 82 ? -10.422 -18.625 -11.125 1 97.62 82 ILE A O 1
ATOM 666 N N . ARG A 1 83 ? -9.359 -17.203 -12.422 1 98.44 83 ARG A N 1
ATOM 667 C CA . ARG A 1 83 ? -8.18 -18.047 -12.562 1 98.44 83 ARG A CA 1
ATOM 668 C C . ARG A 1 83 ? -7.203 -17.828 -11.406 1 98.44 83 ARG A C 1
ATOM 670 O O . ARG A 1 83 ? -6.289 -18.625 -11.195 1 98.44 83 ARG A O 1
ATOM 677 N N . PHE A 1 84 ? -7.355 -16.797 -10.641 1 98.69 84 PHE A N 1
ATOM 678 C CA . PHE A 1 84 ? -6.414 -16.469 -9.578 1 98.69 84 PHE A CA 1
ATOM 679 C C . PHE A 1 84 ? -7.012 -16.781 -8.211 1 98.69 84 PHE A C 1
ATOM 681 O O . PHE A 1 84 ? -8.172 -16.453 -7.949 1 98.69 84 PHE A O 1
ATOM 688 N N . SER A 1 85 ? -6.211 -17.359 -7.352 1 97.81 85 SER A N 1
ATOM 689 C CA . SER A 1 85 ? -6.555 -17.609 -5.953 1 97.81 85 SER A CA 1
ATOM 690 C C . SER A 1 85 ? -5.348 -17.406 -5.043 1 97.81 85 SER A C 1
ATOM 692 O O . SER A 1 85 ? -4.203 -17.484 -5.492 1 97.81 85 SER A O 1
ATOM 694 N N . ASP A 1 86 ? -5.648 -17.047 -3.764 1 97.38 86 ASP A N 1
ATOM 695 C CA . ASP A 1 86 ? -4.539 -16.812 -2.844 1 97.38 86 ASP A CA 1
ATOM 696 C C . ASP A 1 86 ? -4.824 -17.422 -1.473 1 97.38 86 ASP A C 1
ATOM 698 O O . ASP A 1 86 ? -5.938 -17.891 -1.216 1 97.38 86 ASP A O 1
ATOM 702 N N . GLU A 1 87 ? -3.764 -17.547 -0.729 1 96.94 87 GLU A N 1
ATOM 703 C CA . GLU A 1 87 ? -3.814 -17.984 0.666 1 96.94 87 GLU A CA 1
ATOM 704 C C . GLU A 1 87 ? -2.828 -17.188 1.522 1 96.94 87 GLU A C 1
ATOM 706 O O . GLU A 1 87 ? -1.697 -16.938 1.102 1 96.94 87 GLU A O 1
ATOM 711 N N . LEU A 1 88 ? -3.326 -16.797 2.652 1 96.88 88 LEU A N 1
ATOM 712 C CA . LEU A 1 88 ? -2.48 -16.172 3.656 1 96.88 88 LEU A CA 1
ATOM 713 C C . LEU A 1 88 ? -2.404 -17.016 4.922 1 96.88 88 LEU A C 1
ATOM 715 O O . LEU A 1 88 ? -3.43 -17.297 5.551 1 96.88 88 LEU A O 1
ATOM 719 N N . GLN A 1 89 ? -1.183 -17.438 5.203 1 96.44 89 GLN A N 1
ATOM 720 C CA . GLN A 1 89 ? -0.941 -18.156 6.453 1 96.44 89 GLN A CA 1
ATOM 721 C C . GLN A 1 89 ? -0.26 -17.25 7.48 1 96.44 89 GLN A C 1
ATOM 723 O O . GLN A 1 89 ? 0.967 -17.141 7.496 1 96.44 89 GLN A O 1
ATOM 728 N N . ILE A 1 90 ? -1.014 -16.797 8.414 1 94.62 90 ILE A N 1
ATOM 729 C CA . ILE A 1 90 ? -0.565 -15.773 9.352 1 94.62 90 ILE A CA 1
ATOM 730 C C . ILE A 1 90 ? 0.517 -16.344 10.266 1 94.62 90 ILE A C 1
ATOM 732 O O . ILE A 1 90 ? 1.545 -15.703 10.5 1 94.62 90 ILE A O 1
ATOM 736 N N . SER A 1 91 ? 0.288 -17.531 10.781 1 95.19 91 SER A N 1
ATOM 737 C CA . SER A 1 91 ? 1.223 -18.141 11.719 1 95.19 91 SER A CA 1
ATOM 738 C C . SER A 1 9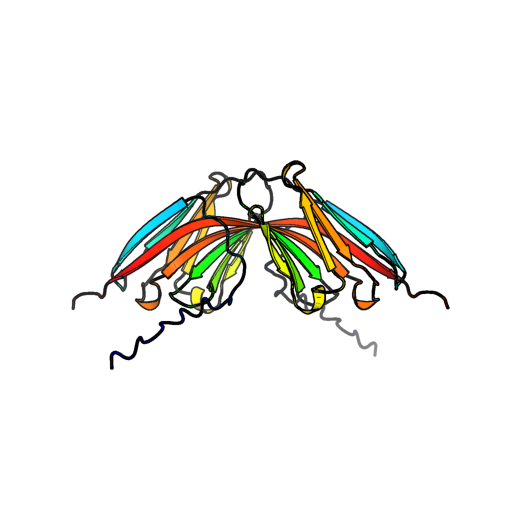1 ? 2.586 -18.375 11.078 1 95.19 91 SER A C 1
ATOM 740 O O . SER A 1 91 ? 3.619 -18.25 11.734 1 95.19 91 SER A O 1
ATOM 742 N N . LYS A 1 92 ? 2.643 -18.641 9.797 1 95.38 92 LYS A N 1
ATOM 743 C CA . LYS A 1 92 ? 3.885 -18.922 9.086 1 95.38 92 LYS A CA 1
ATOM 744 C C . LYS A 1 92 ? 4.41 -17.688 8.359 1 95.38 92 LYS A C 1
ATOM 746 O O . LYS A 1 92 ? 5.461 -17.734 7.723 1 95.38 92 LYS A O 1
ATOM 751 N N . LYS A 1 93 ? 3.746 -16.609 8.461 1 93.56 93 LYS A N 1
ATOM 752 C CA . LYS A 1 93 ? 4.102 -15.383 7.77 1 93.56 93 LYS A CA 1
ATOM 753 C C . LYS A 1 93 ? 4.426 -15.648 6.305 1 93.56 93 LYS A C 1
ATOM 755 O O . LYS A 1 93 ? 5.469 -15.227 5.809 1 93.56 93 LYS A O 1
ATOM 760 N N . SER A 1 94 ? 3.42 -16.328 5.703 1 95.56 94 SER A N 1
ATOM 761 C CA . SER A 1 94 ? 3.598 -16.688 4.301 1 95.56 94 SER A CA 1
ATOM 762 C C . SER A 1 94 ? 2.311 -16.469 3.51 1 95.56 94 SER A C 1
ATOM 764 O O . SER A 1 94 ? 1.213 -16.562 4.062 1 95.56 94 SER A O 1
ATOM 766 N N . SER A 1 95 ? 2.5 -16.141 2.25 1 96.44 95 SER A N 1
ATOM 767 C CA . SER A 1 95 ? 1.395 -16.016 1.307 1 96.44 95 SER A CA 1
ATOM 768 C C . SER A 1 95 ? 1.695 -16.734 0 1 96.44 95 SER A C 1
ATOM 770 O O . SER A 1 95 ? 2.859 -16.891 -0.377 1 96.44 95 SER A O 1
ATOM 772 N N . LYS A 1 96 ? 0.61 -17.219 -0.583 1 97.69 96 LYS A N 1
ATOM 773 C CA . LYS A 1 96 ? 0.791 -17.844 -1.886 1 97.69 96 LYS A CA 1
ATOM 774 C C . LYS A 1 96 ? -0.244 -17.344 -2.889 1 97.69 96 LYS A C 1
ATOM 776 O O . LYS A 1 96 ? -1.383 -17.047 -2.52 1 97.69 96 LYS A O 1
ATOM 781 N N . LEU A 1 97 ? 0.128 -17.297 -4.129 1 98.44 97 LEU A N 1
ATOM 782 C CA . LEU A 1 97 ? -0.734 -16.984 -5.262 1 98.44 97 LEU A CA 1
ATOM 783 C C . LEU A 1 97 ? -0.773 -18.141 -6.25 1 98.44 97 LEU A C 1
ATOM 785 O O . LEU A 1 97 ? 0.271 -18.594 -6.73 1 98.44 97 LEU A O 1
ATOM 789 N N . THR A 1 98 ? -1.975 -18.641 -6.488 1 98.75 98 THR A N 1
ATOM 790 C CA . THR A 1 98 ? -2.141 -19.719 -7.461 1 98.75 98 THR A CA 1
ATOM 791 C C . THR A 1 98 ? -2.854 -19.203 -8.711 1 98.75 98 THR A C 1
ATOM 793 O O . THR A 1 98 ? -3.893 -18.547 -8.617 1 98.75 98 THR A O 1
ATOM 796 N N . ILE A 1 99 ? -2.273 -19.484 -9.867 1 98.75 99 ILE A N 1
ATOM 797 C CA . ILE A 1 99 ? -2.854 -19.125 -11.156 1 98.75 99 ILE A CA 1
ATOM 798 C C . ILE A 1 99 ? -3.139 -20.391 -11.961 1 98.75 99 ILE A C 1
ATOM 800 O O . ILE A 1 99 ? -2.223 -21.156 -12.258 1 98.75 99 ILE A O 1
ATOM 804 N N . SER A 1 100 ? -4.367 -20.547 -12.289 1 98.5 100 SER A N 1
ATOM 805 C CA . SER A 1 100 ? -4.754 -21.719 -13.062 1 98.5 100 SER A CA 1
ATOM 806 C C . SER A 1 100 ? -4.926 -21.375 -14.539 1 98.5 100 SER A C 1
ATOM 808 O O . SER A 1 100 ? -4.934 -20.203 -14.906 1 98.5 100 SER A O 1
ATOM 810 N N . GLN A 1 101 ? -5.023 -22.438 -15.422 1 97.62 101 GLN A N 1
ATOM 811 C CA . GLN A 1 101 ? -5.219 -22.25 -16.859 1 97.62 101 GLN A CA 1
ATOM 812 C C . GLN A 1 101 ? -4.352 -21.125 -17.391 1 97.62 101 GLN A C 1
ATOM 814 O O . GLN A 1 101 ? -4.855 -20.188 -18.031 1 97.62 101 GLN A O 1
ATOM 819 N N . LEU A 1 102 ? -3.084 -21.281 -17.219 1 98.06 102 LEU A N 1
ATOM 820 C CA . LEU A 1 102 ? -2.094 -20.25 -17.531 1 98.06 102 LEU A CA 1
ATOM 821 C C . LEU A 1 102 ? -2.213 -19.797 -18.969 1 98.06 102 LEU A C 1
ATOM 823 O O . LEU A 1 102 ? -2.336 -20.625 -19.875 1 98.06 102 LEU A O 1
ATOM 827 N N . GLU A 1 103 ? -2.236 -18.484 -19.109 1 97.25 103 GLU A N 1
ATOM 828 C CA . GLU A 1 103 ? -2.18 -17.828 -20.406 1 97.25 103 GLU A CA 1
ATOM 829 C C . GLU A 1 103 ? -0.816 -17.188 -20.656 1 97.25 103 GLU A C 1
ATOM 831 O O . GLU A 1 103 ? -0.147 -16.766 -19.703 1 97.25 103 GLU A O 1
ATOM 836 N N . LEU A 1 104 ? -0.448 -17.094 -21.938 1 95.75 104 LEU A N 1
ATOM 837 C CA . LEU A 1 104 ? 0.833 -16.469 -22.266 1 95.75 104 LEU A CA 1
ATOM 838 C C . LEU A 1 104 ? 0.927 -15.07 -21.672 1 95.75 104 LEU A C 1
ATOM 840 O O . LEU A 1 104 ? 2.012 -14.617 -21.297 1 95.75 104 LEU A O 1
ATOM 844 N N . SER A 1 105 ? -0.24 -14.398 -21.531 1 95 105 SER A N 1
ATOM 845 C CA . SER A 1 105 ? -0.284 -13.031 -21.016 1 95 105 SER A CA 1
ATOM 846 C C . SER A 1 105 ? 0.013 -13 -19.516 1 95 105 SER A C 1
ATOM 848 O O . SER A 1 105 ? 0.191 -11.93 -18.938 1 95 105 SER A O 1
ATOM 850 N N . ASP A 1 106 ? 0.144 -14.133 -18.922 1 97.75 106 ASP A N 1
ATOM 851 C CA . ASP A 1 106 ? 0.453 -14.195 -17.5 1 97.75 106 ASP A CA 1
ATOM 852 C C . ASP A 1 106 ? 1.952 -14.039 -17.25 1 97.75 106 ASP A C 1
ATOM 854 O O . ASP A 1 106 ? 2.385 -13.867 -16.109 1 97.75 106 ASP A O 1
ATOM 858 N N . SER A 1 107 ? 2.793 -14.133 -18.297 1 97.25 107 SER A N 1
ATOM 859 C CA . SER A 1 107 ? 4.227 -13.891 -18.172 1 97.25 107 SER A CA 1
ATOM 860 C C . SER A 1 107 ? 4.5 -12.469 -17.672 1 97.25 107 SER A C 1
ATOM 862 O O . SER A 1 107 ? 4.141 -11.5 -18.344 1 97.25 107 SER A O 1
ATOM 864 N N . ALA A 1 108 ? 5.117 -12.406 -16.531 1 97.25 108 ALA A N 1
ATOM 865 C CA . ALA A 1 108 ? 5.332 -11.109 -15.898 1 97.25 108 ALA A CA 1
ATOM 866 C C . ALA A 1 108 ? 6.184 -11.242 -14.641 1 97.25 108 ALA A C 1
ATOM 868 O O . ALA A 1 108 ? 6.551 -12.352 -14.25 1 97.25 108 ALA A O 1
ATOM 869 N N . LEU A 1 109 ? 6.594 -10.117 -14.086 1 95.81 109 LEU A N 1
ATOM 870 C CA . LEU A 1 109 ? 7.156 -10.039 -12.742 1 95.81 109 LEU A CA 1
ATOM 871 C C . LEU A 1 109 ? 6.051 -9.867 -11.703 1 95.81 109 LEU A C 1
ATOM 873 O O . LEU A 1 109 ? 5.258 -8.93 -11.773 1 95.81 109 LEU A O 1
ATOM 877 N N . TYR A 1 110 ? 6.02 -10.789 -10.82 1 96.56 110 TYR A N 1
ATOM 878 C CA . TYR A 1 110 ? 5.012 -10.727 -9.773 1 96.56 110 TYR A CA 1
ATOM 879 C C . TYR A 1 110 ? 5.613 -10.211 -8.469 1 96.56 110 TYR A C 1
ATOM 881 O O . TYR A 1 110 ? 6.695 -10.641 -8.062 1 96.56 110 TYR A O 1
ATOM 889 N N . HIS A 1 111 ? 4.844 -9.281 -7.852 1 94.81 111 HIS A N 1
ATOM 890 C CA . HIS A 1 111 ? 5.266 -8.672 -6.598 1 94.81 111 HIS A CA 1
ATOM 891 C C . HIS A 1 111 ? 4.32 -9.039 -5.461 1 94.81 111 HIS A C 1
ATOM 893 O O . HIS A 1 111 ? 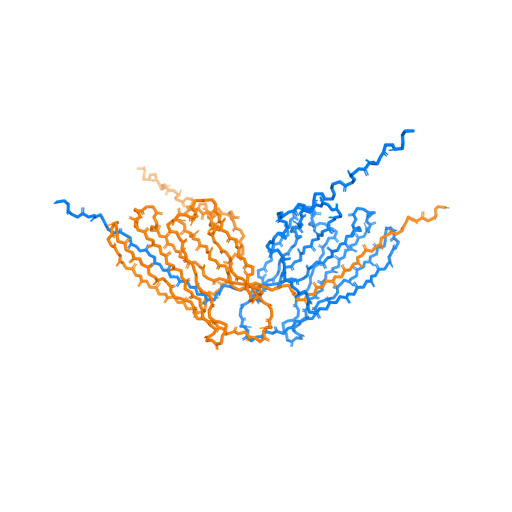3.098 -8.984 -5.621 1 94.81 111 HIS A O 1
ATOM 899 N N . CYS A 1 112 ? 4.91 -9.375 -4.359 1 96.06 112 CYS A N 1
ATOM 900 C CA . CYS A 1 112 ? 4.199 -9.492 -3.094 1 96.06 112 CYS A CA 1
ATOM 901 C C . CYS A 1 112 ? 4.559 -8.344 -2.156 1 96.06 112 CYS A C 1
ATOM 903 O O . CYS A 1 112 ? 5.734 -8.141 -1.85 1 96.06 112 CYS A O 1
ATOM 905 N N . ALA A 1 113 ? 3.535 -7.645 -1.715 1 94.19 113 ALA A N 1
ATOM 906 C CA . ALA A 1 113 ? 3.777 -6.469 -0.883 1 94.19 113 ALA A CA 1
ATOM 907 C C . ALA A 1 113 ? 2.918 -6.504 0.378 1 94.19 113 ALA A C 1
ATOM 909 O O . ALA A 1 113 ? 1.787 -6.992 0.354 1 94.19 113 ALA A O 1
ATOM 910 N N . ILE A 1 114 ? 3.527 -6.008 1.415 1 92.88 114 ILE A N 1
ATOM 911 C CA . ILE A 1 114 ? 2.803 -5.871 2.674 1 92.88 114 ILE A CA 1
ATOM 912 C C . ILE A 1 114 ? 2.375 -4.418 2.869 1 92.88 114 ILE A C 1
ATOM 914 O O . ILE A 1 114 ? 3.139 -3.496 2.578 1 92.88 114 ILE A O 1
ATOM 918 N N . ARG A 1 115 ? 1.128 -4.281 3.316 1 92.31 115 ARG A N 1
ATOM 919 C CA . ARG A 1 115 ? 0.591 -2.959 3.625 1 92.31 115 ARG A CA 1
ATOM 920 C C . ARG A 1 115 ? -0.142 -2.963 4.961 1 92.31 115 ARG A C 1
ATOM 922 O O . ARG A 1 115 ? -0.856 -3.916 5.281 1 92.31 115 ARG A O 1
ATOM 929 N N . ALA A 1 116 ? 0.043 -1.867 5.719 1 91.44 116 ALA A N 1
ATOM 930 C CA . ALA A 1 116 ? -0.664 -1.707 6.988 1 91.44 116 ALA A CA 1
ATOM 931 C C . ALA A 1 116 ? -0.909 -0.233 7.297 1 91.44 116 ALA A C 1
ATOM 933 O O . ALA A 1 116 ? -0.041 0.61 7.059 1 91.44 116 ALA A O 1
ATOM 934 N N . THR A 1 117 ? -2.115 0.039 7.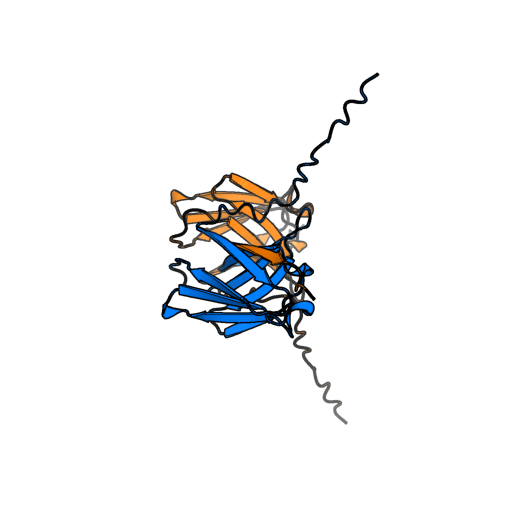715 1 89.06 117 THR A N 1
ATOM 935 C CA . THR A 1 117 ? -2.379 1.356 8.281 1 89.06 117 THR A CA 1
ATOM 936 C C . THR A 1 117 ? -1.881 1.434 9.719 1 89.06 117 THR A C 1
ATOM 938 O O . THR A 1 117 ? -2.352 0.692 10.586 1 89.06 117 THR A O 1
ATOM 941 N N . VAL A 1 118 ? -1.037 2.32 10.039 1 87.62 118 VAL A N 1
ATOM 942 C CA . VAL A 1 118 ? -0.388 2.314 11.344 1 87.62 118 VAL A CA 1
ATOM 943 C C . VAL A 1 118 ? -1.001 3.395 12.227 1 87.62 118 VAL A C 1
ATOM 945 O O . VAL A 1 118 ? -1.024 3.262 13.453 1 87.62 118 VAL A O 1
ATOM 948 N N . MET A 1 119 ? -1.419 4.461 11.633 1 90.19 119 MET A N 1
ATOM 949 C CA . MET A 1 119 ? -2 5.531 12.438 1 90.19 119 MET A CA 1
ATOM 950 C C . MET A 1 119 ? -3.068 6.285 11.648 1 90.19 119 MET A C 1
ATOM 952 O O . MET A 1 119 ? -2.984 6.395 10.422 1 90.19 119 MET A O 1
ATOM 956 N N . GLU A 1 120 ? -4.07 6.754 12.438 1 91.69 120 GLU A N 1
ATOM 957 C CA . GLU A 1 120 ? -5.113 7.613 11.891 1 91.69 120 GLU A CA 1
ATOM 958 C C . GLU A 1 120 ? -5.273 8.883 12.719 1 91.69 120 GLU A C 1
ATOM 960 O O . GLU A 1 120 ? -5.238 8.836 13.945 1 91.69 120 GLU A O 1
ATOM 965 N N . THR A 1 121 ? -5.332 10.031 12.078 1 94.69 121 THR A N 1
ATOM 966 C CA . THR A 1 121 ? -5.547 11.297 12.766 1 94.69 121 THR A CA 1
ATOM 967 C C . THR A 1 121 ? -6.691 12.07 12.125 1 94.69 121 THR A C 1
ATOM 969 O O . THR A 1 121 ? -6.695 12.297 10.914 1 94.69 121 THR A O 1
ATOM 972 N N . SER A 1 122 ? -7.664 12.414 12.914 1 96 122 SER A N 1
ATOM 973 C CA . SER A 1 122 ? -8.75 13.266 12.438 1 96 122 SER A CA 1
ATOM 974 C C . SER A 1 122 ? -8.375 14.742 12.531 1 96 122 SER A C 1
ATOM 976 O O . SER A 1 122 ? -7.984 15.219 13.602 1 96 122 SER A O 1
ATOM 978 N N . LEU A 1 123 ? -8.414 15.484 11.445 1 96.94 123 LEU A N 1
ATOM 979 C CA . LEU A 1 123 ? -8.172 16.922 11.406 1 96.94 123 LEU A CA 1
ATOM 980 C C . LEU A 1 123 ? -9.461 17.688 11.141 1 96.94 123 LEU A C 1
ATOM 982 O O . LEU A 1 123 ? -10.109 17.469 10.109 1 96.94 123 LEU A O 1
ATOM 986 N N . SER A 1 124 ? -9.82 18.453 12.062 1 96.44 124 SER A N 1
ATOM 987 C CA . SER A 1 124 ? -10.984 19.312 11.906 1 96.44 124 SER A CA 1
ATOM 988 C C . SER A 1 124 ? -10.578 20.781 11.828 1 96.44 124 SER A C 1
ATOM 990 O O . SER A 1 124 ? -9.719 21.234 12.586 1 96.44 124 SER A O 1
ATOM 992 N N . LEU A 1 125 ? -11.18 21.516 10.867 1 95.38 125 LEU A N 1
ATOM 993 C CA . LEU A 1 125 ? -10.852 22.922 10.703 1 95.38 125 LEU A CA 1
ATOM 994 C C . LEU A 1 125 ? -12.062 23.797 11.016 1 95.38 125 LEU A C 1
ATOM 996 O O . LEU A 1 125 ? -13.188 23.453 10.664 1 95.38 125 LEU A O 1
ATOM 1000 N N . VAL A 1 126 ? -11.781 24.906 11.695 1 92.69 126 VAL A N 1
ATOM 1001 C CA . VAL A 1 126 ? -12.812 25.906 11.953 1 92.69 126 VAL A CA 1
ATOM 1002 C C . VAL A 1 126 ? -12.477 27.203 11.219 1 92.69 126 VAL A C 1
ATOM 1004 O O . VAL A 1 126 ? -11.312 27.469 10.914 1 92.69 126 VAL A O 1
ATOM 1007 N N . GLN A 1 127 ? -13.516 27.938 10.734 1 90.81 127 GLN A N 1
ATOM 1008 C CA . GLN A 1 127 ? -13.352 29.188 9.984 1 90.81 127 GLN A CA 1
ATOM 1009 C C . GLN A 1 127 ? -12.711 30.266 10.852 1 90.81 127 GLN A C 1
ATOM 1011 O O . GLN A 1 127 ? -12.977 30.359 12.047 1 90.81 127 GLN A O 1
ATOM 1016 N N . LYS A 1 128 ? -11.773 31.078 10.211 1 84.62 128 LYS A N 1
ATOM 1017 C CA . LYS A 1 128 ? -11.188 32.219 10.898 1 84.62 128 LYS A CA 1
ATOM 1018 C C . LYS A 1 128 ? -12.234 33.312 11.164 1 84.62 128 LYS A C 1
ATOM 1020 O O . LYS A 1 128 ? -13.055 33.594 10.297 1 84.62 128 LYS A O 1
ATOM 1025 N N . LEU A 1 129 ? -12.57 33.625 12.43 1 76 129 LEU A N 1
ATOM 1026 C CA . LEU A 1 129 ? -13.523 34.656 12.75 1 76 129 LEU A CA 1
ATOM 1027 C C . LEU A 1 129 ? -13 36.031 12.289 1 76 129 LEU A C 1
ATOM 1029 O O . LEU A 1 129 ? -11.844 36.375 12.539 1 76 129 LEU A O 1
ATOM 1033 N N . SER A 1 130 ? -13.508 36.531 11.156 1 59.72 130 SER A N 1
ATOM 1034 C CA . SER A 1 130 ? -13.211 37.906 10.781 1 59.72 130 SER A CA 1
ATOM 1035 C C . SER A 1 130 ? -13.664 38.875 11.852 1 59.72 130 SER A C 1
ATOM 1037 O O . SER A 1 130 ? -14.609 38.594 12.594 1 59.72 130 SER A O 1
ATOM 1039 N N . MET B 1 1 ? -50.781 8.469 7.352 1 30.73 1 MET B N 1
ATOM 1040 C CA . MET B 1 1 ? -50.125 7.5 6.484 1 30.73 1 MET B CA 1
ATOM 1041 C C . MET B 1 1 ? -48.656 7.812 6.348 1 30.73 1 MET B C 1
ATOM 1043 O O . MET B 1 1 ? -48.25 8.75 5.645 1 30.73 1 MET B O 1
ATOM 1047 N N . THR B 1 2 ? -47.844 7.625 7.449 1 33.19 2 THR B N 1
ATOM 1048 C CA . THR B 1 2 ? -46.469 7.934 7.875 1 33.19 2 THR B CA 1
ATOM 1049 C C . THR B 1 2 ? -45.469 7.242 6.969 1 33.19 2 THR B C 1
ATOM 1051 O O . THR B 1 2 ? -45.438 6.012 6.875 1 33.19 2 THR B O 1
ATOM 1054 N N . ASN B 1 3 ? -45.188 7.863 5.766 1 30.11 3 ASN B N 1
ATOM 1055 C CA . ASN B 1 3 ? -44.219 7.355 4.816 1 30.11 3 ASN B CA 1
ATOM 1056 C C . ASN B 1 3 ? -42.875 7.109 5.484 1 30.11 3 ASN B C 1
ATOM 1058 O O . ASN B 1 3 ? -42.219 8.039 5.996 1 30.11 3 ASN B O 1
ATOM 1062 N N . LEU B 1 4 ? -42.656 5.883 6.039 1 28.3 4 LEU B N 1
ATOM 1063 C CA . LEU B 1 4 ? -41.406 5.297 6.562 1 28.3 4 LEU B CA 1
ATOM 1064 C C . LEU B 1 4 ? -40.281 5.41 5.547 1 28.3 4 LEU B C 1
ATOM 1066 O O . LEU B 1 4 ? -40.312 4.762 4.496 1 28.3 4 LEU B O 1
ATOM 1070 N N . LEU B 1 5 ? -39.812 6.633 5.289 1 27.44 5 LEU B N 1
ATOM 1071 C CA . LEU B 1 5 ? -38.594 6.832 4.473 1 27.44 5 LEU B CA 1
ATOM 1072 C C . LEU B 1 5 ? -37.5 5.883 4.906 1 27.44 5 LEU B C 1
ATOM 1074 O O . LEU B 1 5 ? -37 5.957 6.039 1 27.44 5 LEU B O 1
ATOM 1078 N N . LEU B 1 6 ? -37.562 4.629 4.418 1 24.62 6 LEU B N 1
ATOM 1079 C CA . LEU B 1 6 ? -36.5 3.621 4.527 1 24.62 6 LEU B CA 1
ATOM 1080 C C . LEU B 1 6 ? -35.156 4.18 4.066 1 24.62 6 LEU B C 1
ATOM 1082 O O . LEU B 1 6 ? -35 4.527 2.895 1 24.62 6 LEU B O 1
ATOM 1086 N N . PHE B 1 7 ? -34.469 4.871 4.926 1 26.55 7 PHE B N 1
ATOM 1087 C CA . PHE B 1 7 ? -33.062 5.281 4.781 1 26.55 7 PHE B CA 1
ATOM 1088 C C . PHE B 1 7 ? -32.188 4.109 4.34 1 26.55 7 PHE B C 1
ATOM 1090 O O . PHE B 1 7 ? -31.859 3.236 5.145 1 26.55 7 PHE B O 1
ATOM 1097 N N . LEU B 1 8 ? -32.406 3.574 3.139 1 23.81 8 LEU B N 1
ATOM 1098 C CA . LEU B 1 8 ? -31.484 2.586 2.613 1 23.81 8 LEU B CA 1
ATOM 1099 C C . LEU B 1 8 ? -30.062 3.135 2.609 1 23.81 8 LEU B C 1
ATOM 1101 O O . LEU B 1 8 ? -29.75 4.082 1.884 1 23.81 8 LEU B O 1
ATOM 1105 N N . VAL B 1 9 ? -29.453 3.201 3.75 1 28.22 9 VAL B N 1
ATOM 1106 C CA . VAL B 1 9 ? -28.016 3.447 3.867 1 28.22 9 VAL B CA 1
ATOM 1107 C C . VAL B 1 9 ? -27.25 2.557 2.887 1 28.22 9 VAL B C 1
ATOM 1109 O O . VAL B 1 9 ? -27.281 1.329 3.008 1 28.22 9 VAL B O 1
ATOM 1112 N N . LEU B 1 10 ? -27.328 2.918 1.635 1 26.3 10 LEU B N 1
ATOM 1113 C CA . LEU B 1 10 ? -26.422 2.334 0.655 1 26.3 10 LEU B CA 1
ATOM 1114 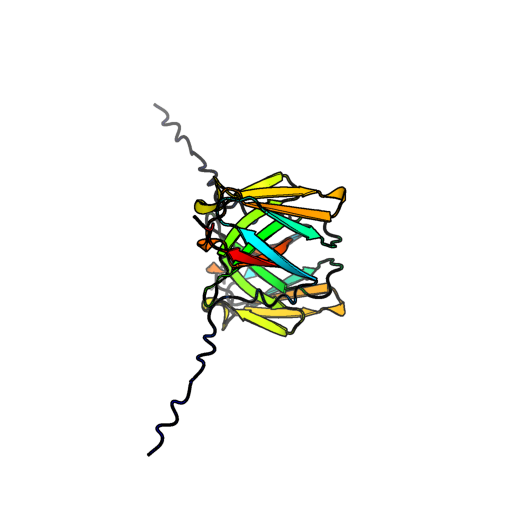C C . LEU B 1 10 ? -25 2.258 1.209 1 26.3 10 LEU B C 1
ATOM 1116 O O . LEU B 1 10 ? -24.359 3.287 1.435 1 26.3 10 LEU B O 1
ATOM 1120 N N . GLU B 1 11 ? -24.719 1.325 2.053 1 31.77 11 GLU B N 1
ATOM 1121 C CA . GLU B 1 11 ? -23.359 0.865 2.297 1 31.77 11 GLU B CA 1
ATOM 1122 C C . GLU B 1 11 ? -22.562 0.782 0.997 1 31.77 11 GLU B C 1
ATOM 1124 O O . GLU B 1 11 ? -22.719 -0.17 0.229 1 31.77 11 GLU B O 1
ATOM 1129 N N . GLY B 1 12 ? -22.703 1.756 0.181 1 30.45 12 GLY B N 1
ATOM 1130 C CA . GLY B 1 12 ? -21.828 1.673 -0.976 1 30.45 12 GLY B CA 1
ATOM 1131 C C . GLY B 1 12 ? -20.5 1.019 -0.668 1 30.45 1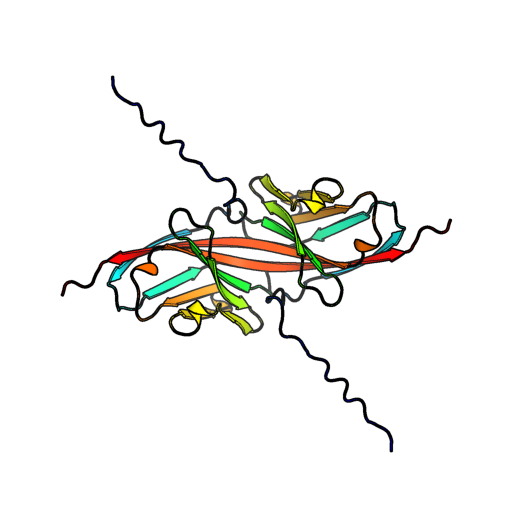2 GLY B C 1
ATOM 1132 O O . GLY B 1 12 ? -19.875 1.312 0.357 1 30.45 12 GLY B O 1
ATOM 1133 N N . LEU B 1 13 ? -20.25 -0.146 -1.182 1 30.56 13 LEU B N 1
ATOM 1134 C CA . LEU B 1 13 ? -19.109 -1.032 -1.401 1 30.56 13 LEU B CA 1
ATOM 1135 C C . LEU B 1 13 ? -17.875 -0.24 -1.838 1 30.56 13 LEU B C 1
ATOM 1137 O O . LEU B 1 13 ? -17.016 -0.768 -2.539 1 30.56 13 LEU B O 1
ATOM 1141 N N . LEU B 1 14 ? -18.062 0.994 -2.25 1 32.53 14 LEU B N 1
ATOM 1142 C CA . LEU B 1 14 ? -16.922 1.513 -2.992 1 32.53 14 LEU B CA 1
ATOM 1143 C C . LEU B 1 14 ? -15.609 0.925 -2.463 1 32.53 14 LEU B C 1
ATOM 1145 O O . LEU B 1 14 ? -14.844 0.329 -3.221 1 32.53 14 LEU B O 1
ATOM 1149 N N . LEU B 1 15 ? -14.562 2.033 -2.312 1 35.25 15 LEU B N 1
ATOM 1150 C CA . LEU B 1 15 ? -13.102 1.984 -2.35 1 35.25 15 LEU B CA 1
ATOM 1151 C C . LEU B 1 15 ? -12.57 0.942 -1.373 1 35.25 15 LEU B C 1
ATOM 1153 O O . LEU B 1 15 ? -13.219 0.629 -0.374 1 35.25 15 LEU B O 1
ATOM 1157 N N . GLY B 1 16 ? -11.453 0.242 -1.765 1 38.59 16 GLY B N 1
ATOM 1158 C CA . GLY B 1 16 ? -10.445 -0.664 -1.23 1 38.59 16 GLY B CA 1
ATOM 1159 C C . GLY B 1 16 ? -10.25 -0.524 0.267 1 38.59 16 GLY B C 1
ATOM 1160 O O . GLY B 1 16 ? -10.656 0.48 0.859 1 38.59 16 GLY B O 1
ATOM 1161 N N . VAL B 1 17 ? -9.797 -1.72 0.851 1 41.53 17 VAL B N 1
ATOM 1162 C CA . VAL B 1 17 ? -9.383 -2.438 2.051 1 41.53 17 VAL B CA 1
ATOM 1163 C C . VAL B 1 17 ? -8.508 -1.536 2.918 1 41.53 17 VAL B C 1
ATOM 1165 O O . VAL B 1 17 ? -7.281 -1.514 2.766 1 41.53 17 VAL B O 1
ATOM 1168 N N . TRP B 1 18 ? -8.375 -0.271 2.607 1 44.84 18 TRP B N 1
ATOM 1169 C CA . TRP B 1 18 ? -7.594 0.211 3.744 1 44.84 18 TRP B CA 1
ATOM 1170 C C . TRP B 1 18 ? -8.227 -0.231 5.062 1 44.84 18 TRP B C 1
ATOM 1172 O O . TRP B 1 18 ? -9.023 0.501 5.652 1 44.84 18 TRP B O 1
ATOM 1182 N N . ASN B 1 19 ? -8.953 -1.36 5.035 1 47.81 19 ASN B N 1
ATOM 1183 C CA . ASN B 1 19 ? -9.531 -1.869 6.277 1 47.81 19 ASN B CA 1
ATOM 1184 C C . ASN B 1 19 ? -8.461 -2.061 7.348 1 47.81 19 ASN B C 1
ATOM 1186 O O . ASN B 1 19 ? -8.359 -3.137 7.941 1 47.81 19 ASN B O 1
ATOM 1190 N N . SER B 1 20 ? -7.273 -1.384 7.223 1 52.09 20 SER B N 1
ATOM 1191 C CA . SER B 1 20 ? -6.344 -1.701 8.305 1 52.09 20 SER B CA 1
ATOM 1192 C C . SER B 1 20 ? -6.801 -1.079 9.617 1 52.09 20 SER B C 1
ATOM 1194 O O . SER B 1 20 ? -7.266 0.061 9.648 1 52.09 20 SER B O 1
ATOM 1196 N N . VAL B 1 21 ? -7.344 -1.881 10.492 1 56.19 21 VAL B N 1
ATOM 1197 C CA . VAL B 1 21 ? -7.406 -1.449 11.891 1 56.19 21 VAL B CA 1
ATOM 1198 C C . VAL B 1 21 ? -6.141 -0.667 12.242 1 56.19 21 VAL B C 1
ATOM 1200 O O . VAL B 1 21 ? -5.035 -1.215 12.211 1 56.19 21 VAL B O 1
ATOM 1203 N N . ALA B 1 22 ? -6.395 0.635 12.328 1 64.75 22 ALA B N 1
ATOM 1204 C CA . ALA B 1 22 ? -5.285 1.485 12.75 1 64.75 22 ALA B CA 1
ATOM 1205 C C . ALA B 1 22 ? -4.832 1.138 14.164 1 64.75 22 ALA B C 1
ATOM 1207 O O . ALA B 1 22 ? -5.652 0.805 15.016 1 64.75 22 ALA B O 1
ATOM 1208 N N . GLN B 1 23 ? -3.605 1.171 14.359 1 72.75 23 GLN B N 1
ATOM 1209 C CA . GLN B 1 23 ? -3.021 0.907 15.672 1 72.75 23 GLN B CA 1
ATOM 1210 C C . GLN B 1 23 ? -3.25 2.078 16.625 1 72.75 23 GLN B C 1
ATOM 1212 O O . GLN B 1 23 ? -3.221 1.909 17.844 1 72.75 23 GLN B O 1
ATOM 1217 N N . SER B 1 24 ? -3.383 3.314 16.125 1 78.88 24 SER B N 1
ATOM 1218 C CA . SER B 1 24 ? -3.637 4.477 16.969 1 78.88 24 SER B CA 1
ATOM 1219 C C . SER B 1 24 ? -4.492 5.512 16.25 1 78.88 24 SER B C 1
ATOM 1221 O O . SER B 1 24 ? -4.512 5.559 15.023 1 78.88 24 SER B O 1
ATOM 1223 N N . GLU B 1 25 ? -5.27 6.234 17.141 1 85.31 25 GLU B N 1
ATOM 1224 C CA . GLU B 1 25 ? -6.121 7.297 16.625 1 85.31 25 GLU B CA 1
ATOM 1225 C C . GLU B 1 25 ? -5.953 8.586 17.438 1 85.31 25 GLU B C 1
ATOM 1227 O O . GLU B 1 25 ? -5.844 8.547 18.656 1 85.31 25 GLU B O 1
ATOM 1232 N N . THR B 1 26 ? -5.75 9.672 16.797 1 91.94 26 THR B N 1
ATOM 1233 C CA . THR B 1 26 ? -5.695 10.984 17.422 1 91.94 26 THR B CA 1
ATOM 1234 C C . THR B 1 26 ? -6.586 11.977 16.688 1 91.94 26 THR B C 1
ATOM 1236 O O . THR B 1 26 ? -7.117 11.672 15.617 1 91.94 26 THR B O 1
ATOM 1239 N N . SER B 1 27 ? -6.957 13.062 17.344 1 95.19 27 SER B N 1
ATOM 1240 C CA . SER B 1 27 ? -7.73 14.148 16.734 1 95.19 27 SER B CA 1
ATOM 1241 C C . SER B 1 27 ? -7.113 15.508 17.047 1 95.19 27 SER B C 1
ATOM 1243 O O . SER B 1 27 ? -6.574 15.719 18.125 1 95.19 27 SER B O 1
ATOM 1245 N N . VAL B 1 28 ? -7.152 16.391 16.078 1 96.62 28 VAL B N 1
ATOM 1246 C CA . VAL B 1 28 ? -6.621 17.734 16.219 1 96.62 28 VAL B CA 1
ATOM 1247 C C . VAL B 1 28 ? -7.594 18.734 15.586 1 96.62 28 VAL B C 1
ATOM 1249 O O . VAL B 1 28 ? -8.188 18.469 14.539 1 96.62 28 VAL B O 1
ATOM 1252 N N . THR B 1 29 ? -7.855 19.844 16.203 1 96.56 29 THR B N 1
ATOM 1253 C CA . THR B 1 29 ? -8.656 20.938 15.68 1 96.56 29 THR B CA 1
ATOM 1254 C C . THR B 1 29 ? -7.789 22.172 15.438 1 96.56 29 THR B C 1
ATOM 1256 O O . THR B 1 29 ? -7.027 22.578 16.328 1 96.56 29 THR B O 1
ATOM 1259 N N . MET B 1 30 ? -7.941 22.75 14.258 1 96.88 30 MET B N 1
ATOM 1260 C CA . MET B 1 30 ? -7.141 23.906 13.867 1 96.88 30 MET B CA 1
ATOM 1261 C C . MET B 1 30 ? -8.008 24.969 13.203 1 96.88 30 MET B C 1
ATOM 1263 O O . MET B 1 30 ? -9.156 24.703 12.844 1 96.88 30 MET B O 1
ATOM 1267 N N . THR B 1 31 ? -7.391 26.188 13.016 1 95.56 31 THR B N 1
ATOM 1268 C CA . THR B 1 31 ? -8.062 27.297 12.32 1 95.56 31 THR B CA 1
ATOM 1269 C C . THR B 1 31 ? -7.52 27.438 10.898 1 95.56 31 THR B C 1
ATOM 1271 O O . THR B 1 31 ? -6.32 27.266 10.664 1 95.56 31 THR B O 1
ATOM 1274 N N . GLU B 1 32 ? -8.445 27.828 9.984 1 95.5 32 GLU B N 1
ATOM 1275 C CA . GLU B 1 32 ? -8.039 28.062 8.609 1 95.5 32 GLU B CA 1
ATOM 1276 C C . GLU B 1 32 ? -6.879 29.047 8.539 1 95.5 32 GLU B C 1
ATOM 1278 O O . GLU B 1 32 ? -6.785 29.969 9.367 1 95.5 32 GLU B O 1
ATOM 1283 N N . GLY B 1 33 ? -6.004 28.828 7.543 1 96.12 33 GLY B N 1
ATOM 1284 C CA . GLY B 1 33 ? -4.867 29.719 7.352 1 96.12 33 GLY B CA 1
ATOM 1285 C C . GLY B 1 33 ? -3.658 29.328 8.18 1 96.12 33 GLY B C 1
ATOM 1286 O O . GLY B 1 33 ? -2.541 29.766 7.91 1 96.12 33 GLY B O 1
ATOM 1287 N N . GLY B 1 34 ? -3.781 28.5 9.18 1 96.38 34 GLY B N 1
ATOM 1288 C CA . GLY B 1 34 ? -2.695 28.047 10.031 1 96.38 34 GLY B CA 1
ATOM 1289 C C . GLY B 1 34 ? -1.88 26.922 9.43 1 96.38 34 GLY B C 1
ATOM 1290 O O . GLY B 1 34 ? -1.894 26.719 8.211 1 96.38 34 GLY B O 1
ATOM 1291 N N . GLU B 1 35 ? -1.058 26.312 10.344 1 98.12 35 GLU B N 1
ATOM 1292 C CA . GLU B 1 35 ? -0.218 25.172 9.977 1 98.12 35 GLU B CA 1
ATOM 1293 C C . GLU B 1 35 ? -0.343 24.047 11 1 98.12 35 GLU B C 1
ATOM 1295 O O . GLU B 1 35 ? -0.432 24.297 12.203 1 98.12 35 GLU B O 1
ATOM 1300 N N . VAL B 1 36 ? -0.359 22.844 10.523 1 98.31 36 VAL B N 1
ATOM 1301 C CA . VAL B 1 36 ? -0.435 21.688 11.422 1 98.31 36 VAL B CA 1
ATOM 1302 C C . VAL B 1 36 ? 0.615 20.656 11.031 1 98.31 36 VAL B C 1
ATOM 1304 O O . VAL B 1 36 ? 0.992 20.562 9.867 1 98.31 36 VAL B O 1
ATOM 1307 N N . THR B 1 37 ? 1.15 19.969 12.039 1 98.31 37 THR B N 1
ATOM 1308 C CA . THR B 1 37 ? 2.002 18.797 11.828 1 98.31 37 THR B CA 1
ATOM 1309 C C . THR B 1 37 ? 1.383 17.562 12.461 1 98.31 37 THR B C 1
ATOM 1311 O O . THR B 1 37 ? 1.122 17.531 13.664 1 98.31 37 THR B O 1
ATOM 1314 N N . LEU B 1 38 ? 1.118 16.578 11.609 1 97.75 38 LEU B N 1
ATOM 1315 C CA . LEU B 1 38 ? 0.597 15.289 12.055 1 97.75 38 LEU B CA 1
ATOM 1316 C C . LEU B 1 38 ? 1.726 14.273 12.234 1 97.75 38 LEU B C 1
ATOM 1318 O O . LEU B 1 38 ? 2.65 14.219 11.422 1 97.75 38 LEU B O 1
ATOM 1322 N N . HIS B 1 39 ? 1.602 13.469 13.289 1 96.19 39 HIS B N 1
ATOM 1323 C CA . HIS B 1 39 ? 2.666 12.531 13.625 1 96.19 39 HIS B CA 1
ATOM 1324 C C . HIS B 1 39 ? 2.195 11.094 13.477 1 96.19 39 HIS B C 1
ATOM 1326 O O . HIS B 1 39 ? 1.044 10.773 13.781 1 96.19 39 HIS B O 1
ATOM 1332 N N . SER B 1 40 ? 3.09 10.281 13.047 1 95.06 40 SER B N 1
ATOM 1333 C CA . SER B 1 40 ? 2.869 8.852 12.914 1 95.06 40 SER B CA 1
ATOM 1334 C C . SER B 1 40 ? 4.062 8.055 13.43 1 95.06 40 SER B C 1
ATOM 1336 O O . SER B 1 40 ? 5.168 8.164 12.898 1 95.06 40 SER B O 1
ATOM 1338 N N . ASN B 1 41 ? 3.77 7.285 14.453 1 92.94 41 ASN B N 1
ATOM 1339 C CA . ASN B 1 41 ? 4.754 6.324 14.945 1 92.94 41 ASN B CA 1
ATOM 1340 C C . ASN B 1 41 ? 4.398 4.898 14.531 1 92.94 41 ASN B C 1
ATOM 1342 O O . ASN B 1 41 ? 3.227 4.523 14.539 1 92.94 41 ASN B O 1
ATOM 1346 N N . TYR B 1 42 ? 5.422 4.156 14.195 1 89.88 42 TYR B N 1
ATOM 1347 C CA . TYR B 1 42 ? 5.18 2.801 13.711 1 89.88 42 TYR B CA 1
ATOM 1348 C C . TYR B 1 42 ? 6.27 1.847 14.195 1 89.88 42 TYR B C 1
ATOM 1350 O O . TYR B 1 42 ? 7.281 2.281 14.742 1 89.88 42 TYR B O 1
ATOM 1358 N N . SER B 1 43 ? 5.957 0.568 14.047 1 88.44 43 SER B N 1
ATOM 1359 C CA . SER B 1 43 ? 6.91 -0.499 14.328 1 88.44 43 SER B CA 1
ATOM 1360 C C . SER B 1 43 ? 7.055 -1.444 13.141 1 88.44 43 SER B C 1
ATOM 1362 O O . SER B 1 43 ? 6.062 -1.791 12.492 1 88.44 43 SER B O 1
ATOM 1364 N N . THR B 1 44 ? 8.344 -1.708 12.781 1 87.31 44 THR B N 1
ATOM 1365 C CA . THR B 1 44 ? 8.57 -2.645 11.68 1 87.31 44 THR B CA 1
ATOM 1366 C C . THR B 1 44 ? 9.938 -3.307 11.812 1 87.31 44 THR B C 1
ATOM 1368 O O . THR B 1 44 ? 10.867 -2.721 12.375 1 87.31 44 THR B O 1
ATOM 1371 N N . SER B 1 45 ? 10 -4.527 11.344 1 86.25 45 SER B N 1
ATOM 1372 C CA . SER B 1 45 ? 11.281 -5.223 11.25 1 86.25 45 SER B CA 1
ATOM 1373 C C . SER B 1 45 ? 11.859 -5.121 9.844 1 86.25 45 SER B C 1
ATOM 1375 O O . SER B 1 45 ? 12.961 -5.621 9.578 1 86.25 45 SER B O 1
ATOM 1377 N N . LEU B 1 46 ? 11.18 -4.445 8.961 1 84.94 46 LEU B N 1
ATOM 1378 C CA . LEU B 1 46 ? 11.602 -4.324 7.574 1 84.94 46 LEU B CA 1
ATOM 1379 C C . LEU B 1 46 ? 12.711 -3.279 7.434 1 84.94 46 LEU B C 1
ATOM 1381 O O . LEU B 1 46 ? 12.672 -2.236 8.094 1 84.94 46 LEU B O 1
ATOM 1385 N N . SER B 1 47 ? 13.641 -3.588 6.562 1 85.94 47 SER B N 1
ATOM 1386 C CA . SER B 1 47 ? 14.742 -2.658 6.332 1 85.94 47 SER B CA 1
ATOM 1387 C C . SER B 1 47 ? 14.398 -1.656 5.234 1 85.94 47 SER B C 1
ATOM 1389 O O . SER B 1 47 ? 14.961 -0.561 5.188 1 85.94 47 SER B O 1
ATOM 1391 N N . SER B 1 48 ? 13.586 -2.088 4.352 1 90.06 48 SER B N 1
ATOM 1392 C CA . SER B 1 48 ? 13.156 -1.234 3.246 1 90.06 48 SER B CA 1
ATOM 1393 C C . SER B 1 48 ? 11.641 -1.121 3.189 1 90.06 48 SER B C 1
ATOM 1395 O O . SER B 1 48 ? 10.938 -2.131 3.094 1 90.06 48 SER B O 1
ATOM 1397 N N . TYR B 1 49 ? 11.164 0.072 3.283 1 92.25 49 TYR B N 1
ATOM 1398 C CA . TYR B 1 49 ? 9.734 0.332 3.275 1 92.25 49 TYR B CA 1
ATOM 1399 C C . TYR B 1 49 ? 9.438 1.781 2.906 1 92.25 49 TYR B C 1
ATOM 1401 O O . TYR B 1 49 ? 10.359 2.605 2.836 1 92.25 49 TYR B O 1
ATOM 1409 N N . CYS B 1 50 ? 8.172 1.97 2.609 1 94.06 50 CYS B N 1
ATOM 1410 C CA . CYS B 1 50 ? 7.691 3.324 2.361 1 94.06 50 CYS B CA 1
ATOM 1411 C C . CYS B 1 50 ? 6.555 3.682 3.311 1 94.06 50 CYS B C 1
ATOM 1413 O O . CYS B 1 50 ? 5.727 2.832 3.639 1 94.06 50 CYS B O 1
ATOM 1415 N N . LEU B 1 51 ? 6.59 4.945 3.682 1 94.75 51 LEU B N 1
ATOM 1416 C CA . LEU B 1 51 ? 5.438 5.48 4.398 1 94.75 51 LEU B CA 1
ATOM 1417 C C . LEU B 1 51 ? 4.566 6.328 3.479 1 94.75 51 LEU B C 1
ATOM 1419 O O . LEU B 1 51 ? 5.078 7.141 2.707 1 94.75 51 LEU B O 1
ATOM 1423 N N . ASN B 1 52 ? 3.281 6.074 3.58 1 94.88 52 ASN B N 1
ATOM 1424 C CA . ASN B 1 52 ? 2.295 6.766 2.756 1 94.88 52 ASN B CA 1
ATOM 1425 C C . ASN B 1 52 ? 1.288 7.531 3.609 1 94.88 52 ASN B C 1
ATOM 1427 O O . ASN B 1 52 ? 0.796 7.012 4.613 1 94.88 52 ASN B O 1
ATOM 1431 N N . TRP B 1 53 ? 0.986 8.758 3.117 1 96.88 53 TRP B N 1
ATOM 1432 C CA . TRP B 1 53 ? -0.089 9.531 3.723 1 96.88 53 TRP B CA 1
ATOM 1433 C C . TRP B 1 53 ? -1.277 9.648 2.773 1 96.88 53 TRP B C 1
ATOM 1435 O O . TRP B 1 53 ? -1.104 9.914 1.583 1 96.88 53 TRP B O 1
ATOM 1445 N N . TYR B 1 54 ? -2.424 9.43 3.379 1 96.06 54 TYR B N 1
ATOM 1446 C CA . TYR B 1 54 ? -3.701 9.57 2.691 1 96.06 54 TYR B CA 1
ATOM 1447 C C . TYR B 1 54 ? -4.652 10.453 3.484 1 96.06 54 TYR B C 1
ATOM 1449 O O . TYR B 1 54 ? -4.492 10.625 4.695 1 96.06 54 TYR B O 1
ATOM 1457 N N . ARG B 1 55 ? -5.598 10.961 2.752 1 96.75 55 ARG B N 1
ATOM 1458 C CA . ARG B 1 55 ? -6.707 11.602 3.449 1 96.75 55 ARG B CA 1
ATOM 1459 C C . ARG B 1 55 ? -8.047 11.094 2.934 1 96.75 55 ARG B C 1
ATOM 1461 O O . ARG B 1 55 ? -8.18 10.75 1.758 1 96.75 55 ARG B O 1
ATOM 1468 N N . GLN B 1 56 ? -8.922 11.109 3.906 1 93.44 56 GLN B N 1
ATOM 1469 C CA . GLN B 1 56 ? -10.266 10.625 3.604 1 93.44 56 GLN B CA 1
ATOM 1470 C C . GLN B 1 56 ? -11.32 11.625 4.062 1 93.44 56 GLN B C 1
ATOM 1472 O O . GLN B 1 56 ? -11.555 11.789 5.266 1 93.44 56 GLN B O 1
ATOM 1477 N N . ARG B 1 57 ? -11.93 12.211 3.014 1 94.31 57 ARG B N 1
ATOM 1478 C CA . ARG B 1 57 ? -13.07 13.07 3.301 1 94.31 57 ARG B CA 1
ATOM 1479 C C . ARG B 1 57 ? -14.352 12.258 3.418 1 94.31 57 ARG B C 1
ATOM 1481 O O . ARG B 1 57 ? -14.43 11.133 2.908 1 94.31 57 ARG B O 1
ATOM 1488 N N . PRO B 1 58 ? -15.328 12.883 4.098 1 89.94 58 PRO B N 1
ATOM 1489 C CA . PRO B 1 58 ? -16.578 12.141 4.27 1 89.94 58 PRO B CA 1
ATOM 1490 C C . PRO B 1 58 ? -17.203 11.711 2.938 1 89.94 58 PRO B C 1
ATOM 1492 O O . PRO B 1 58 ? -17.297 12.516 2.01 1 89.94 58 PRO B O 1
ATOM 1495 N N . GLU B 1 59 ? -17.5 10.375 2.828 1 88.19 59 GLU B N 1
ATOM 1496 C CA . GLU B 1 59 ? -18.234 9.781 1.711 1 88.19 59 GLU B CA 1
ATOM 1497 C C . GLU B 1 59 ? -17.375 9.742 0.45 1 88.19 59 GLU B C 1
ATOM 1499 O O . GLU B 1 59 ? -17.891 9.695 -0.664 1 88.19 59 GLU B O 1
ATOM 1504 N N . LYS B 1 60 ? -16.094 9.883 0.577 1 89.12 60 LYS B N 1
ATOM 1505 C CA . LYS B 1 60 ? -15.172 9.797 -0.553 1 89.12 60 LYS B CA 1
ATOM 1506 C C . LYS B 1 60 ? -14.141 8.688 -0.336 1 89.12 60 LYS B C 1
ATOM 1508 O O . LYS B 1 60 ? -13.984 8.188 0.781 1 89.12 60 LYS B O 1
ATOM 1513 N N . GLN B 1 61 ? -13.617 8.281 -1.444 1 86.44 61 GLN B N 1
ATOM 1514 C CA . GLN B 1 61 ? -12.516 7.328 -1.348 1 86.44 61 GLN B CA 1
ATOM 1515 C C . GLN B 1 61 ? -11.25 8 -0.807 1 86.44 61 GLN B C 1
ATOM 1517 O O . GLN B 1 61 ? -11.062 9.203 -0.975 1 86.44 61 GLN B O 1
ATOM 1522 N N . PRO B 1 62 ? -10.43 7.18 -0.174 1 90.31 62 PRO B N 1
ATOM 1523 C CA . PRO B 1 62 ? -9.156 7.75 0.271 1 90.31 62 PRO B CA 1
ATOM 1524 C C . PRO B 1 62 ? -8.344 8.359 -0.874 1 90.31 62 PRO B C 1
ATOM 1526 O O . PRO B 1 62 ? -8.328 7.812 -1.979 1 90.31 62 PRO B O 1
ATOM 1529 N N . GLU B 1 63 ? -7.812 9.461 -0.545 1 94.12 63 GLU B N 1
ATOM 1530 C CA . GLU B 1 63 ? -6.973 10.164 -1.513 1 94.12 63 GLU B CA 1
ATOM 1531 C C . GLU B 1 63 ? -5.504 10.102 -1.113 1 94.12 63 GLU B C 1
ATOM 1533 O O . GLU B 1 63 ? -5.145 10.445 0.016 1 94.12 63 GLU B O 1
ATOM 1538 N N . TYR B 1 64 ? -4.738 9.641 -2.068 1 93.06 64 TYR B N 1
ATOM 1539 C CA . TYR B 1 64 ? -3.291 9.617 -1.882 1 93.06 64 TYR B CA 1
ATOM 1540 C C . TYR B 1 64 ? -2.721 11.031 -1.838 1 93.06 64 TYR B C 1
ATOM 1542 O O . TYR B 1 64 ? -3.066 11.875 -2.672 1 93.06 64 TYR B O 1
ATOM 1550 N N . ILE B 1 65 ? -1.849 11.273 -0.845 1 97.62 65 ILE B N 1
ATOM 1551 C CA . ILE B 1 65 ? -1.212 12.578 -0.713 1 97.62 65 ILE B CA 1
ATOM 1552 C C . ILE B 1 65 ? 0.247 12.492 -1.155 1 97.62 65 ILE B C 1
ATOM 1554 O O . ILE B 1 65 ? 0.625 13.047 -2.189 1 97.62 65 ILE B O 1
ATOM 1558 N N . LEU B 1 66 ? 1.049 11.734 -0.373 1 97.31 66 LEU B N 1
ATOM 1559 C CA . LEU B 1 66 ? 2.477 11.609 -0.649 1 97.31 66 LEU B CA 1
ATOM 1560 C C . LEU B 1 66 ? 3.037 10.328 -0.048 1 97.31 66 LEU B C 1
ATOM 1562 O O . LEU B 1 66 ? 2.367 9.664 0.747 1 97.31 66 LEU B O 1
ATOM 1566 N N . GLN B 1 67 ? 4.215 10.023 -0.479 1 95.44 67 GLN B N 1
ATOM 1567 C CA . GLN B 1 67 ? 4.953 8.859 -0.004 1 95.44 67 GLN B CA 1
ATOM 1568 C C . GLN B 1 67 ? 6.438 9.188 0.169 1 95.44 67 GLN B C 1
ATOM 1570 O O . GLN B 1 67 ? 7.008 9.945 -0.616 1 95.44 67 GLN B O 1
ATOM 1575 N N . ARG B 1 68 ? 7.039 8.664 1.185 1 95.62 68 ARG B N 1
ATOM 1576 C CA . ARG B 1 68 ? 8.484 8.703 1.402 1 95.62 68 ARG B CA 1
ATOM 1577 C C . ARG B 1 68 ? 9.016 7.32 1.771 1 95.62 68 ARG B C 1
ATOM 1579 O O . ARG B 1 68 ? 8.438 6.629 2.611 1 95.62 68 ARG B O 1
ATOM 1586 N N . CYS B 1 69 ? 10.164 6.949 1.15 1 94 69 CYS B N 1
ATOM 1587 C CA . CYS B 1 69 ?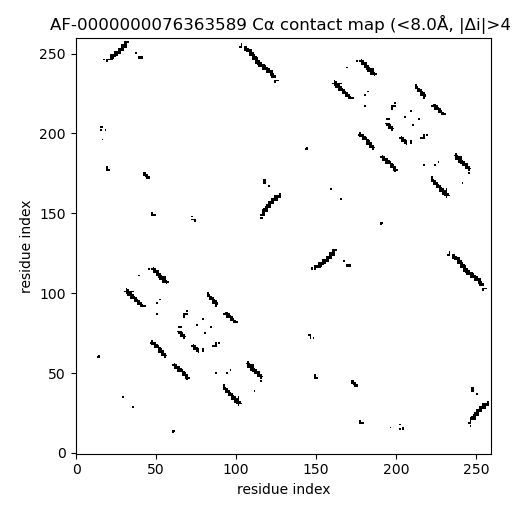 10.727 5.621 1.379 1 94 69 CYS B CA 1
ATOM 1588 C C . CYS B 1 69 ? 12.07 5.711 2.096 1 94 69 CYS B C 1
ATOM 1590 O O . CYS B 1 69 ? 12.68 6.785 2.148 1 94 69 CYS B O 1
ATOM 1592 N N . THR B 1 70 ? 12.461 4.559 2.688 1 92.94 70 THR B N 1
ATOM 1593 C CA . THR B 1 70 ? 13.719 4.48 3.414 1 92.94 70 THR B CA 1
ATOM 1594 C C . THR B 1 70 ? 14.898 4.789 2.49 1 92.94 70 THR B C 1
ATOM 1596 O O . THR B 1 70 ? 15.938 5.266 2.941 1 92.94 70 THR B O 1
ATOM 1599 N N . ASN B 1 71 ? 14.734 4.523 1.159 1 87.62 71 ASN B N 1
ATOM 1600 C CA . ASN B 1 71 ? 15.805 4.797 0.205 1 87.62 71 ASN B CA 1
ATOM 1601 C C . ASN B 1 71 ? 15.75 6.238 -0.298 1 87.62 71 ASN B C 1
ATOM 1603 O O . ASN B 1 71 ? 16.25 6.539 -1.388 1 87.62 71 ASN B O 1
ATOM 1607 N N . THR B 1 72 ? 15.039 7.121 0.23 1 85.25 72 THR B N 1
ATOM 1608 C CA . THR B 1 72 ? 14.953 8.562 -0.005 1 85.25 72 THR B CA 1
ATOM 1609 C C . THR B 1 72 ? 14.008 8.859 -1.165 1 85.25 72 THR B C 1
ATOM 1611 O O . THR B 1 72 ? 13.797 10.023 -1.513 1 85.25 72 THR B O 1
ATOM 1614 N N . TYR B 1 73 ? 13.523 7.828 -1.688 1 88.69 73 TYR B N 1
ATOM 1615 C CA . TYR B 1 73 ? 12.508 8.07 -2.709 1 88.69 73 TYR B CA 1
ATOM 1616 C C . TYR B 1 73 ? 11.312 8.805 -2.121 1 88.69 73 TYR B C 1
ATOM 1618 O O . TYR B 1 73 ? 10.867 8.5 -1.011 1 88.69 73 TYR B O 1
ATOM 1626 N N . GLU B 1 74 ? 10.883 9.859 -2.91 1 92.62 74 GLU B N 1
ATOM 1627 C CA . GLU B 1 74 ? 9.688 10.594 -2.506 1 92.62 74 GLU B CA 1
ATOM 1628 C C . GLU B 1 74 ? 8.781 10.867 -3.701 1 92.62 74 GLU B C 1
ATOM 1630 O O . GLU B 1 74 ? 9.258 11.102 -4.812 1 92.62 74 GLU B O 1
ATOM 1635 N N . HIS B 1 75 ? 7.504 10.805 -3.445 1 93.81 75 HIS B N 1
ATOM 1636 C CA . HIS B 1 75 ? 6.496 11.18 -4.434 1 93.81 75 HIS B CA 1
ATOM 1637 C C . HIS B 1 75 ? 5.34 11.938 -3.785 1 93.81 75 HIS B C 1
ATOM 1639 O O . HIS B 1 75 ? 4.891 11.57 -2.697 1 93.81 75 HIS B O 1
ATOM 1645 N N . LYS B 1 76 ? 4.922 13.039 -4.473 1 95.88 76 LYS B N 1
ATOM 1646 C CA . LYS B 1 76 ? 3.781 13.836 -4.027 1 95.88 76 LYS B CA 1
ATOM 1647 C C . LYS B 1 76 ? 2.758 14.008 -5.148 1 95.88 76 LYS B C 1
ATOM 1649 O O . LYS B 1 76 ? 3.127 14.203 -6.309 1 95.88 76 LYS B O 1
ATOM 1654 N N . GLU B 1 77 ? 1.541 13.883 -4.738 1 96.19 77 GLU B N 1
ATOM 1655 C CA . GLU B 1 77 ? 0.502 14.25 -5.695 1 96.19 77 GLU B CA 1
ATOM 1656 C C . GLU B 1 77 ? 0.602 15.727 -6.082 1 96.19 77 GLU B C 1
ATOM 1658 O O . GLU B 1 77 ? 1.124 16.531 -5.316 1 96.19 77 GLU B O 1
ATOM 1663 N N . ASN B 1 78 ? 0.034 16.078 -7.211 1 96.19 78 ASN B N 1
ATOM 1664 C CA . ASN B 1 78 ? 0.138 17.438 -7.719 1 96.19 78 ASN B CA 1
ATOM 1665 C C . ASN B 1 78 ? -0.444 18.453 -6.734 1 96.19 78 ASN B C 1
ATOM 1667 O O . ASN B 1 78 ? 0.158 19.5 -6.484 1 96.19 78 ASN B O 1
ATOM 1671 N N . PHE B 1 79 ? -1.563 18.141 -6.18 1 96.44 79 PHE B N 1
ATOM 1672 C CA . PHE B 1 79 ? -2.246 19.094 -5.309 1 96.44 79 PHE B CA 1
ATOM 1673 C C . PHE B 1 79 ? -1.447 19.328 -4.031 1 96.44 79 PHE B C 1
ATOM 1675 O O . PHE B 1 79 ? -1.667 20.312 -3.328 1 96.44 79 PHE B O 1
ATOM 1682 N N . ALA B 1 80 ? -0.518 18.453 -3.684 1 97.81 80 ALA B N 1
ATOM 1683 C CA . ALA B 1 80 ? 0.176 18.484 -2.398 1 97.81 80 ALA B CA 1
ATOM 1684 C C . ALA B 1 80 ? 1.549 19.141 -2.531 1 97.81 80 ALA B C 1
ATOM 1686 O O . ALA B 1 80 ? 2.27 19.281 -1.543 1 97.81 80 ALA B O 1
ATOM 1687 N N . LYS B 1 81 ? 1.889 19.547 -3.723 1 97.56 81 LYS B N 1
ATOM 1688 C CA . LYS B 1 81 ? 3.256 19.953 -4.027 1 97.56 81 LYS B CA 1
ATOM 1689 C C . LYS B 1 81 ? 3.625 21.234 -3.291 1 97.56 81 LYS B C 1
ATOM 1691 O O . LYS B 1 81 ? 4.793 21.453 -2.957 1 97.56 81 LYS B O 1
ATOM 1696 N N . ILE B 1 82 ? 2.672 22.031 -3.014 1 97.56 82 ILE B N 1
ATOM 1697 C CA . ILE B 1 82 ? 2.99 23.359 -2.482 1 97.56 82 ILE B CA 1
ATOM 1698 C C . ILE B 1 82 ? 2.793 23.359 -0.967 1 97.56 82 ILE B C 1
ATOM 1700 O O . ILE B 1 82 ? 3.736 23.609 -0.214 1 97.56 82 ILE B O 1
ATOM 1704 N N . ARG B 1 83 ? 1.658 22.906 -0.463 1 98.5 83 ARG B N 1
ATOM 1705 C CA . ARG B 1 83 ? 1.298 23.156 0.929 1 98.5 83 ARG B CA 1
ATOM 1706 C C . ARG B 1 83 ? 1.657 21.969 1.81 1 98.5 83 ARG B C 1
ATOM 1708 O O . ARG B 1 83 ? 1.68 22.078 3.037 1 98.5 83 ARG B O 1
ATOM 1715 N N . PHE B 1 84 ? 1.943 20.844 1.263 1 98.62 84 PHE B N 1
ATOM 1716 C CA . PHE B 1 84 ? 2.205 19.641 2.039 1 98.62 84 PHE B CA 1
ATOM 1717 C C . PHE B 1 84 ? 3.691 19.297 2.025 1 98.62 84 PHE B C 1
ATOM 1719 O O . PHE B 1 84 ? 4.336 19.344 0.975 1 98.62 84 PHE B O 1
ATOM 1726 N N . SER B 1 85 ? 4.211 18.922 3.178 1 97.75 85 SER B N 1
ATOM 1727 C CA . SER B 1 85 ? 5.574 18.422 3.334 1 97.75 85 SER B CA 1
ATOM 1728 C C . SER B 1 85 ? 5.633 17.297 4.355 1 97.75 85 SER B C 1
ATOM 1730 O O . SER B 1 85 ? 4.758 17.188 5.219 1 97.75 85 SER B O 1
ATOM 1732 N N . ASP B 1 86 ? 6.66 16.406 4.176 1 97.38 86 ASP B N 1
ATOM 1733 C CA . ASP B 1 86 ? 6.762 15.281 5.105 1 97.38 86 ASP B CA 1
ATOM 1734 C C . ASP B 1 86 ? 8.211 15.031 5.504 1 97.38 86 ASP B C 1
ATOM 1736 O O . ASP B 1 86 ? 9.133 15.641 4.945 1 97.38 86 ASP B O 1
ATOM 1740 N N . GLU B 1 87 ? 8.336 14.32 6.586 1 96.88 87 GLU B N 1
ATOM 1741 C CA . GLU B 1 87 ? 9.625 13.852 7.078 1 96.88 87 GLU B CA 1
ATOM 1742 C C . GLU B 1 87 ? 9.531 12.414 7.582 1 96.88 87 GLU B C 1
ATOM 1744 O O . GLU B 1 87 ? 8.555 12.039 8.242 1 96.88 87 GLU B O 1
ATOM 1749 N N . LEU B 1 88 ? 10.523 11.664 7.191 1 96.81 88 LEU B N 1
ATOM 1750 C CA . LEU B 1 88 ? 10.672 10.305 7.699 1 96.81 88 LEU B CA 1
ATOM 1751 C C . LEU B 1 88 ? 11.953 10.164 8.508 1 96.81 88 LEU B C 1
ATOM 1753 O O . LEU B 1 88 ? 13.047 10.383 7.992 1 96.81 88 LEU B O 1
ATOM 1757 N N . GLN B 1 89 ? 11.75 9.859 9.789 1 96.38 89 GLN B N 1
ATOM 1758 C CA . GLN B 1 89 ? 12.891 9.562 10.648 1 96.38 89 GLN B CA 1
ATOM 1759 C C . GLN B 1 89 ? 13.031 8.062 10.875 1 96.38 89 GLN B C 1
ATOM 1761 O O . GLN B 1 89 ? 12.406 7.5 11.781 1 96.38 89 GLN B O 1
ATOM 1766 N N . ILE B 1 90 ? 13.953 7.457 10.203 1 94.62 90 ILE B N 1
ATOM 1767 C CA . ILE B 1 90 ? 14.094 6.004 10.156 1 94.62 90 ILE B CA 1
ATOM 1768 C C . ILE B 1 90 ? 14.5 5.48 11.531 1 94.62 90 ILE B C 1
ATOM 1770 O O . ILE B 1 90 ? 13.945 4.496 12.023 1 94.62 90 ILE B O 1
ATOM 1774 N N . SER B 1 91 ? 15.477 6.125 12.148 1 95.19 91 SER B N 1
ATOM 1775 C CA . SER B 1 91 ? 16 5.664 13.43 1 95.19 91 SER B CA 1
ATOM 1776 C C . SER B 1 91 ? 14.914 5.688 14.508 1 95.19 91 SER B C 1
ATOM 1778 O O . SER B 1 91 ? 14.891 4.828 15.391 1 95.19 91 SER B O 1
ATOM 1780 N N . LYS B 1 92 ? 13.984 6.609 14.445 1 95.38 92 LYS B N 1
ATOM 1781 C CA . LYS B 1 92 ? 12.93 6.762 15.445 1 95.38 92 LYS B CA 1
ATOM 1782 C C . LYS B 1 92 ? 11.641 6.086 15 1 95.38 92 LYS B C 1
ATOM 1784 O O . LYS B 1 92 ? 10.648 6.082 15.727 1 95.38 92 LYS B O 1
ATOM 1789 N N . LYS B 1 93 ? 11.633 5.504 13.875 1 93.56 93 LYS B N 1
ATOM 1790 C CA . LYS B 1 93 ? 10.445 4.875 13.297 1 93.56 93 LYS B CA 1
ATOM 1791 C C . LYS B 1 93 ? 9.234 5.793 13.406 1 93.56 93 LYS B C 1
ATOM 1793 O O . LYS B 1 93 ? 8.172 5.379 13.891 1 93.56 93 LYS B O 1
ATOM 1798 N N . SER B 1 94 ? 9.5 7.008 12.883 1 95.56 94 SER B N 1
ATOM 1799 C CA . SER B 1 94 ? 8.445 8.016 12.938 1 95.56 94 SER B CA 1
ATOM 1800 C C . SER B 1 94 ? 8.359 8.805 11.633 1 95.56 94 SER B C 1
ATOM 1802 O O . SER B 1 94 ? 9.359 8.969 10.938 1 95.56 94 SER B O 1
ATOM 1804 N N . SER B 1 95 ? 7.137 9.203 11.336 1 96.44 95 SER B N 1
ATOM 1805 C CA . SER B 1 95 ? 6.879 10.07 10.188 1 96.44 95 SER B CA 1
ATOM 1806 C C . SER B 1 95 ? 5.973 11.242 10.57 1 96.44 95 SER B C 1
ATOM 1808 O O . SER B 1 95 ? 5.172 11.133 11.5 1 96.44 95 SER B O 1
ATOM 1810 N N . LYS B 1 96 ? 6.223 12.344 9.867 1 97.69 96 LYS B N 1
ATOM 1811 C CA . LYS B 1 96 ? 5.348 13.484 10.109 1 97.69 96 LYS B CA 1
ATOM 1812 C C . LYS B 1 96 ? 4.863 14.094 8.789 1 97.69 96 LYS B C 1
ATOM 1814 O O . LYS B 1 96 ? 5.594 14.102 7.797 1 97.69 96 LYS B O 1
ATOM 1819 N N . LEU B 1 97 ? 3.674 14.617 8.812 1 98.44 97 LEU B N 1
ATOM 1820 C CA . LEU B 1 97 ? 3.076 15.375 7.715 1 98.44 97 LEU B CA 1
ATOM 1821 C C . LEU B 1 97 ? 2.75 16.797 8.148 1 98.44 97 LEU B C 1
ATOM 1823 O O . LEU B 1 97 ? 2.035 17 9.133 1 98.44 97 LEU B O 1
ATOM 1827 N N . THR B 1 98 ? 3.334 17.75 7.438 1 98.75 98 THR B N 1
ATOM 1828 C CA . THR B 1 98 ? 3.047 19.156 7.727 1 98.75 98 THR B CA 1
ATOM 1829 C C . THR B 1 98 ? 2.213 19.781 6.609 1 98.75 98 THR B C 1
ATOM 1831 O O . THR B 1 98 ? 2.543 19.641 5.43 1 98.75 98 THR B O 1
ATOM 1834 N N . ILE B 1 99 ? 1.112 20.422 6.988 1 98.75 99 ILE B N 1
ATOM 1835 C CA . ILE B 1 99 ? 0.24 21.125 6.055 1 98.75 99 ILE B CA 1
ATOM 1836 C C . ILE B 1 99 ? 0.22 22.609 6.395 1 98.75 99 ILE B C 1
ATOM 1838 O O . ILE B 1 99 ? -0.164 23 7.5 1 98.75 99 ILE B O 1
ATOM 1842 N N . SER B 1 100 ? 0.622 23.391 5.441 1 98.5 100 SER B N 1
ATOM 1843 C CA . SER B 1 100 ? 0.635 24.828 5.652 1 98.5 100 SER B CA 1
ATOM 1844 C C . SER B 1 100 ? -0.577 25.484 5.008 1 98.5 100 SER B C 1
ATOM 1846 O O . SER B 1 100 ? -1.311 24.859 4.25 1 98.5 100 SER B O 1
ATOM 1848 N N . GLN B 1 101 ? -0.833 26.797 5.363 1 97.62 101 GLN B N 1
ATOM 1849 C CA . GLN B 1 101 ? -1.938 27.562 4.805 1 97.62 101 GLN B CA 1
ATOM 1850 C C . GLN B 1 101 ? -3.209 26.734 4.723 1 97.62 101 GLN B C 1
ATOM 1852 O O . GLN B 1 101 ? -3.814 26.609 3.656 1 97.62 101 GLN B O 1
ATOM 1857 N N . LEU B 1 102 ? -3.631 26.266 5.855 1 98.06 102 LEU B N 1
ATOM 1858 C CA . LEU B 1 102 ? -4.738 25.312 5.984 1 98.06 102 LEU B CA 1
ATOM 1859 C C . LEU B 1 102 ? -6 25.875 5.328 1 98.06 102 LEU B C 1
ATOM 1861 O O . LEU B 1 102 ? -6.344 27.031 5.52 1 98.06 102 LEU B O 1
ATOM 1865 N N . GLU B 1 103 ? -6.598 24.984 4.531 1 97.38 103 GLU B N 1
ATOM 1866 C CA . GLU B 1 103 ? -7.902 25.25 3.934 1 97.38 103 GLU B CA 1
ATOM 1867 C C . GLU B 1 103 ? -8.992 24.422 4.594 1 97.38 103 GLU B C 1
ATOM 1869 O O . GLU B 1 103 ? -8.719 23.312 5.082 1 97.38 103 GLU B O 1
ATOM 1874 N N . LEU B 1 104 ? -10.219 24.938 4.547 1 95.81 104 LEU B N 1
ATOM 1875 C CA . LEU B 1 104 ? -11.328 24.188 5.133 1 95.81 104 LEU B CA 1
ATOM 1876 C C . LEU B 1 104 ? -11.438 22.797 4.52 1 95.81 104 LEU B C 1
ATOM 1878 O O . LEU B 1 104 ? -11.828 21.844 5.195 1 95.81 104 LEU B O 1
ATOM 1882 N N . SER B 1 105 ? -11.008 22.672 3.242 1 95 105 SER B N 1
ATOM 1883 C CA . SER B 1 105 ? -11.086 21.406 2.529 1 95 105 SER B CA 1
ATOM 1884 C C . SER B 1 105 ? -10.062 20.406 3.057 1 95 105 SER B C 1
ATOM 1886 O O . SER B 1 105 ? -10.086 19.219 2.695 1 95 105 SER B O 1
ATOM 1888 N N . ASP B 1 106 ? -9.227 20.828 3.938 1 97.75 106 ASP B N 1
ATOM 1889 C CA . ASP B 1 106 ? -8.227 19.938 4.516 1 97.75 106 ASP B CA 1
ATOM 1890 C C . ASP B 1 106 ? -8.82 19.125 5.664 1 97.75 106 ASP B C 1
ATOM 1892 O O . ASP B 1 106 ? -8.188 18.188 6.148 1 97.75 106 ASP B O 1
ATOM 1896 N N . SER B 1 107 ? -10.031 19.484 6.16 1 97.25 107 SER B N 1
ATOM 1897 C CA . SER B 1 107 ? -10.703 18.672 7.18 1 97.25 107 SER B CA 1
ATOM 1898 C C . SER B 1 107 ? -10.977 17.266 6.68 1 97.25 107 SER B C 1
ATOM 1900 O O . SER B 1 107 ? -11.703 17.078 5.699 1 97.25 107 SER B O 1
ATOM 1902 N N . ALA B 1 108 ? -10.398 16.328 7.359 1 97.25 108 ALA B N 1
ATOM 1903 C CA . ALA B 1 108 ? -10.484 14.938 6.91 1 97.25 108 ALA B CA 1
ATOM 1904 C C . ALA B 1 108 ? -9.844 13.992 7.922 1 97.25 108 ALA B C 1
ATOM 1906 O O . ALA B 1 108 ? -9.305 14.438 8.938 1 97.25 108 ALA B O 1
ATOM 1907 N N . LEU B 1 109 ? -10.016 12.703 7.715 1 95.75 109 LEU B N 1
ATOM 1908 C CA . LEU B 1 109 ? -9.258 11.664 8.398 1 95.75 109 LEU B CA 1
ATOM 1909 C C . LEU B 1 109 ? -7.965 11.359 7.645 1 95.75 109 LEU B C 1
ATOM 1911 O O . LEU B 1 109 ? -7.992 11.008 6.465 1 95.75 109 LEU B O 1
ATOM 1915 N N . TYR B 1 110 ? -6.906 11.531 8.328 1 96.56 110 TYR B N 1
ATOM 1916 C CA . TYR B 1 110 ? -5.609 11.258 7.715 1 96.56 110 TYR B CA 1
ATOM 1917 C C . TYR B 1 110 ? -5.066 9.906 8.164 1 96.56 110 TYR B C 1
ATOM 1919 O O . TYR B 1 110 ? -5.113 9.57 9.352 1 96.56 110 TYR B O 1
ATOM 1927 N N . HIS B 1 111 ? -4.566 9.172 7.148 1 94.69 111 HIS B N 1
ATOM 1928 C CA . HIS B 1 111 ? -4.012 7.848 7.387 1 94.69 111 HIS B CA 1
ATOM 1929 C C . HIS B 1 111 ? -2.518 7.812 7.078 1 94.69 111 HIS B C 1
ATOM 1931 O O . HIS B 1 111 ? -2.08 8.32 6.043 1 94.69 111 HIS B O 1
ATOM 1937 N N . CYS B 1 112 ? -1.796 7.203 7.98 1 96 112 CYS B N 1
ATOM 1938 C CA . CYS B 1 112 ? -0.406 6.828 7.742 1 96 112 CYS B CA 1
ATOM 1939 C C . CYS B 1 112 ? -0.273 5.32 7.559 1 96 112 CYS B C 1
ATOM 1941 O O . CYS B 1 112 ? -0.674 4.547 8.43 1 96 112 CYS B O 1
ATOM 1943 N N . ALA B 1 113 ? 0.307 4.945 6.441 1 94.25 113 ALA B N 1
ATOM 1944 C CA . ALA B 1 113 ? 0.403 3.523 6.125 1 94.25 113 ALA B CA 1
ATOM 1945 C C . ALA B 1 113 ? 1.826 3.145 5.727 1 94.25 113 ALA B C 1
ATOM 1947 O O . ALA B 1 113 ? 2.541 3.945 5.121 1 94.25 113 ALA B O 1
ATOM 1948 N N . ILE B 1 114 ? 2.162 1.961 6.137 1 92.81 114 ILE B N 1
ATOM 1949 C CA . ILE B 1 114 ? 3.457 1.411 5.746 1 92.81 114 ILE B CA 1
ATOM 1950 C C . ILE B 1 114 ? 3.268 0.408 4.609 1 92.81 114 ILE B C 1
ATOM 1952 O O . ILE B 1 114 ? 2.322 -0.384 4.621 1 92.81 114 ILE B O 1
ATOM 1956 N N . ARG B 1 115 ? 4.164 0.525 3.627 1 92.38 115 ARG B N 1
ATOM 1957 C CA . ARG B 1 115 ? 4.168 -0.408 2.506 1 92.38 115 ARG B CA 1
ATOM 1958 C C . ARG B 1 115 ? 5.582 -0.898 2.205 1 92.38 115 ARG B C 1
ATOM 1960 O O . ARG B 1 115 ? 6.539 -0.123 2.26 1 92.38 115 ARG B O 1
ATOM 1967 N N . ALA B 1 116 ? 5.672 -2.199 1.878 1 91.56 116 ALA B N 1
ATOM 1968 C CA . ALA B 1 116 ? 6.957 -2.775 1.483 1 91.56 116 ALA B CA 1
ATOM 1969 C C . ALA B 1 116 ? 6.762 -3.93 0.503 1 91.56 116 ALA B C 1
ATOM 1971 O O . ALA B 1 116 ? 5.84 -4.734 0.66 1 91.56 116 ALA B O 1
ATOM 1972 N N . THR B 1 117 ? 7.574 -3.902 -0.53 1 89.31 117 THR B N 1
ATOM 1973 C CA . THR B 1 117 ? 7.652 -5.086 -1.381 1 89.31 117 THR B CA 1
ATOM 1974 C C . THR B 1 117 ? 8.516 -6.16 -0.731 1 89.31 117 THR B C 1
ATOM 1976 O O . THR B 1 117 ? 9.711 -5.949 -0.494 1 89.31 117 THR B O 1
ATOM 1979 N N . VAL B 1 118 ? 8.016 -7.293 -0.507 1 88 118 VAL B N 1
ATOM 1980 C CA . VAL B 1 118 ? 8.727 -8.289 0.281 1 88 118 VAL B CA 1
ATOM 1981 C C . VAL B 1 118 ? 9.312 -9.359 -0.642 1 88 118 VAL B C 1
ATOM 1983 O O . VAL B 1 118 ? 10.336 -9.977 -0.323 1 88 118 VAL B O 1
ATOM 1986 N N . MET B 1 119 ? 8.641 -9.617 -1.717 1 90.31 119 MET B N 1
ATOM 1987 C CA . MET B 1 119 ? 9.148 -10.633 -2.631 1 90.31 119 MET B CA 1
ATOM 1988 C C . MET B 1 119 ? 8.758 -10.32 -4.07 1 90.31 119 MET B C 1
ATOM 1990 O O . MET B 1 119 ? 7.715 -9.711 -4.316 1 90.31 119 MET B O 1
ATOM 1994 N N . GLU B 1 120 ? 9.703 -10.758 -4.965 1 91.94 120 GLU B N 1
ATOM 1995 C CA . GLU B 1 120 ? 9.445 -10.672 -6.402 1 91.94 120 GLU B CA 1
ATOM 1996 C C . GLU B 1 120 ? 9.695 -12.016 -7.086 1 91.94 120 GLU B C 1
ATOM 1998 O O . GLU B 1 120 ? 10.672 -12.703 -6.777 1 91.94 120 GLU B O 1
ATOM 2003 N N . THR B 1 121 ? 8.789 -12.445 -7.938 1 94.81 121 THR B N 1
ATOM 2004 C CA . THR B 1 121 ? 8.961 -13.688 -8.695 1 94.81 121 THR B CA 1
ATOM 2005 C C . THR B 1 121 ? 8.711 -13.445 -10.18 1 94.81 121 THR B C 1
ATOM 2007 O O . THR B 1 121 ? 7.668 -12.914 -10.562 1 94.81 121 THR B O 1
ATOM 2010 N N . SER B 1 122 ? 9.672 -13.789 -10.977 1 96 122 SER B N 1
ATOM 2011 C CA . SER B 1 122 ? 9.5 -13.727 -12.43 1 96 122 SER B CA 1
ATOM 2012 C C . SER B 1 122 ? 8.836 -14.992 -12.953 1 96 122 SER B C 1
ATOM 2014 O O . SER B 1 122 ? 9.312 -16.109 -12.703 1 96 122 SER B O 1
ATOM 2016 N N . LEU B 1 123 ? 7.703 -14.883 -13.633 1 96.94 123 LEU B N 1
ATOM 2017 C CA . LEU B 1 123 ? 7.016 -16 -14.273 1 96.94 123 LEU B CA 1
ATOM 2018 C C . LEU B 1 123 ? 7.141 -15.906 -15.789 1 96.94 123 LEU B C 1
ATOM 2020 O O . LEU B 1 123 ? 6.715 -14.922 -16.391 1 96.94 123 LEU B O 1
ATOM 2024 N N . SER B 1 124 ? 7.746 -16.859 -16.312 1 96.5 124 SER B N 1
ATOM 2025 C CA . SER B 1 124 ? 7.863 -16.953 -17.766 1 96.5 124 SER B CA 1
ATOM 2026 C C . SER B 1 124 ? 7.055 -18.141 -18.312 1 96.5 124 SER B C 1
ATOM 2028 O O . SER B 1 124 ? 7.062 -19.219 -17.719 1 96.5 124 SER B O 1
ATOM 2030 N N . LEU B 1 125 ? 6.309 -17.875 -19.406 1 95.31 125 LEU B N 1
ATOM 2031 C CA . LEU B 1 125 ? 5.488 -18.938 -19.984 1 95.31 125 LEU B CA 1
ATOM 2032 C C . LEU B 1 125 ? 5.977 -19.281 -21.391 1 95.31 125 LEU B C 1
ATOM 2034 O O . LEU B 1 125 ? 6.363 -18.406 -22.156 1 95.31 125 LEU B O 1
ATOM 2038 N N . VAL B 1 126 ? 5.969 -20.578 -21.672 1 92.62 126 VAL B N 1
ATOM 2039 C CA . VAL B 1 126 ? 6.293 -21.062 -23 1 92.62 126 VAL B CA 1
ATOM 2040 C C . VAL B 1 126 ? 5.059 -21.703 -23.641 1 92.62 126 VAL B C 1
ATOM 2042 O O . VAL B 1 126 ? 4.16 -22.156 -22.922 1 92.62 126 VAL B O 1
ATOM 2045 N N . GLN B 1 127 ? 4.879 -21.578 -24.984 1 90.88 127 GLN B N 1
ATOM 2046 C CA . GLN B 1 127 ? 3.74 -22.109 -25.719 1 90.88 127 GLN B CA 1
ATOM 2047 C C . GLN B 1 127 ? 3.711 -23.641 -25.656 1 90.88 127 GLN B C 1
ATOM 2049 O O . GLN B 1 127 ? 4.762 -24.281 -25.672 1 90.88 127 GLN B O 1
ATOM 2054 N N . LYS B 1 128 ? 2.465 -24.219 -25.516 1 84.81 128 LYS B N 1
ATOM 2055 C CA . LYS B 1 128 ? 2.295 -25.672 -25.578 1 84.81 128 LYS B CA 1
ATOM 2056 C C . LYS B 1 128 ? 2.6 -26.203 -26.969 1 84.81 128 LYS B C 1
ATOM 2058 O O . LYS B 1 128 ? 2.197 -25.609 -27.969 1 84.81 128 LYS B O 1
ATOM 2063 N N . LEU B 1 129 ? 3.633 -27.047 -27.141 1 75.94 129 LEU B N 1
ATOM 2064 C CA . LEU B 1 129 ? 3.939 -27.641 -28.438 1 75.94 129 LEU B CA 1
ATOM 2065 C C . LEU B 1 129 ? 2.809 -28.547 -28.906 1 75.94 129 LEU B C 1
ATOM 2067 O O . LEU B 1 129 ? 2.318 -29.375 -28.125 1 75.94 129 LEU B O 1
ATOM 2071 N N . SER B 1 130 ? 1.976 -28.062 -29.828 1 59.38 130 SER B N 1
ATOM 2072 C CA . SER B 1 130 ? 0.999 -28.938 -30.453 1 59.38 130 SER B CA 1
ATOM 2073 C C . SER B 1 130 ? 1.685 -30.078 -31.203 1 59.38 130 SER B C 1
ATOM 2075 O O . SER B 1 130 ? 2.82 -29.938 -31.656 1 59.38 130 SER B O 1
#

pLDDT: mean 83.7, std 22.6, range [23.81, 98.75]

InterPro domains:
  IPR003599 Immunoglobulin domain subtype [SM00409] (25-126)
  IPR007110 Immunoglobulin-like domain [PS50835] (19-124)
  IPR013106 Immunoglobulin V-set domain [PF07686] (23-117)
  IPR013106 Immunoglobulin V-set domain [SM00406] (35-114)
  IPR013783 Immunoglobulin-like fold [G3DSA:2.60.40.10] (17-128)
  IPR036179 Immunoglobulin-like domain superfamily [SSF48726] (21-117)
  IPR051287 T cell receptor variable region [PTHR19367] (17-122)

Sequence (260 aa):
MTNLLLFLVLEGLLLGVWNSVAQSETSVTMTEGGEVTLHSNYSTSLSSYCLNWYRQRPEKQPEYILQRCTNTYEHKENFAKIRFSDELQISKKSSKLTISQLELSDSALYHCAIRATVMETSLSLVQKLSMTNLLLFLVLEGLLLGVWNSVAQSETSVTMTEGGEVTLHSNYSTSLSSYCLNWYRQRPEKQPEYILQRCTNTYEHKENFAKIRFSDELQISKKSSKLTISQLELSDSALYHCAIRATVMETSLSLVQKLS

Organism: Callorhinchus milii (NCBI:txid7868)

Solvent-accessible surface area (backbone atoms only — not comparable to full-atom values): 14838 Å² total; per-residue (Å²): 138,81,80,77,77,76,77,75,75,73,74,70,68,77,70,50,81,78,63,46,68,50,74,40,78,49,75,49,78,47,51,41,60,36,72,50,75,48,79,37,65,59,76,72,74,64,86,49,39,29,44,35,38,32,37,30,41,91,97,50,69,73,36,80,39,36,36,44,30,72,85,68,49,70,50,64,36,80,89,32,63,79,44,45,48,74,48,78,41,73,93,72,35,33,35,37,42,35,39,43,66,33,48,69,83,63,39,24,39,32,36,34,27,43,38,26,32,38,25,34,36,38,37,44,56,41,81,68,82,125,137,83,79,76,76,75,77,72,75,73,75,70,79,70,73,81,78,72,70,39,65,50,76,40,78,51,75,48,79,47,49,43,60,36,72,50,77,46,80,37,65,57,77,71,74,62,86,54,43,30,42,35,38,32,36,30,40,93,98,50,60,73,36,78,39,36,37,44,31,71,86,67,48,70,50,64,35,79,88,34,63,78,44,44,48,73,50,77,40,74,94,74,34,32,36,38,42,34,39,42,66,33,49,69,84,64,39,26,40,32,37,34,29,42,37,27,34,38,25,33,36,36,36,42,56,42,80,67,83,126

Foldseek 3Di:
DPPPPPPPPCPPPPLPPVPDPDPDDDDDDDDAQAKDKDKDADDDPDPKKKKWKWWDDPPDHIDTAKMAIPVGDIDGDPVQVPFWDKDDDPVRRMIMIMGGRHDPVVPTDMDMDMGDDDDDDDDDDDDDDD/DPPPPPPPPCPPPDDDCCVPPDPDDDDDDDDAQAKDKDKDADDDPDPKKKKWKWWDDPPDYIDTAKMAIPVGDIDGDPVQVPFWDKDDDPVRRMIMIMGGRHDPVVPTDMDMDMGDDDDDDDDDDDDDDD

Radius of gyration: 21.75 Å; Cα contacts (8 Å, |Δi|>4): 561; chains: 2; bounding box: 76×67×61 Å

Nearest PDB structures (foldseek):
  8va0-assembly1_B  TM=8.150E-01  e=1.891E-07  Camelidae
  8hr2-assembly1_C  TM=8.876E-01  e=7.737E-07  Vicugna pacos
  7kd2-assembly1_C  TM=9.289E-01  e=3.545E-06  Vicugna pacos
  4ybl-assembly1_H  TM=9.093E-01  e=1.818E-05  Homo sapiens
  7kn4-assembly2_M  TM=8.526E-01  e=1.225E-05  Homo sapiens

Secondary structure (DSSP, 8-state):
------------TTTTS-----S-EEEEEEETT--EEEEEE-----SS-EEEEEEE-TTS--EEEEEEETTS-EEE-GGGTTTEEEEEETTTTEEEEEE-S--GGG-EEEEEEEEEEEEEEEEEEE----/--------------S-------S-EEEEEEETT--EEEEEE-----SS-EEEEEEE-TTS--EEEEEEETTS-EEE-GGGTTTEEEEEETTTTEEEEEE-S--GGG-EEEEEEEEEEEEEEEEEEE----